Protein 2CZL (pdb70)

Nearest PDB structures (foldseek):
  2czl-assembly1_A  TM=1.004E+00  e=3.838E-62  Thermus thermophilus HB8
  1zbm-assembly1_A  TM=9.603E-01  e=5.519E-33  Archaeoglobus fulgidus DSM 4304
  2nxo-assembly2_C  TM=7.552E-01  e=1.032E-13  Streptomyces coelicolor
  2i6e-assembly1_A  TM=6.898E-01  e=3.265E-14  Deinococcus radiodurans
  2nxo-assembly1_D  TM=7.206E-01  e=6.172E-10  Streptomyces coelicolor

CATH classification: 3.40.190.10 (+1 more: 3.40.190.10)

InterPro domains:
  IPR003773 Menaquinone biosynthesis enzyme [PF02621] (4-258)
  IPR030869 1,4-dihydroxy-6-naphtoate synthase [MF_00996] (3-264)
  IPR030869 1,4-dihydroxy-6-naphtoate synthase [PTHR37167] (1-266)

Foldseek 3Di:
DFEEEDAQQQQLLLCVCLQVVVFDAPDHYDYDHDQQQVVLVCVLVPNGQKYKHWLQSCLARVVFKAFQQAQFFKFLQQFWFKKALDEDPAQAAWEEEEAHCSFPLNVLVCVVDPRHHYDYDHQVCRLVCRLVVVTGMYGHHFLCVPCSVVSNMDTHDRSSNVLCVVPVAIAGGMT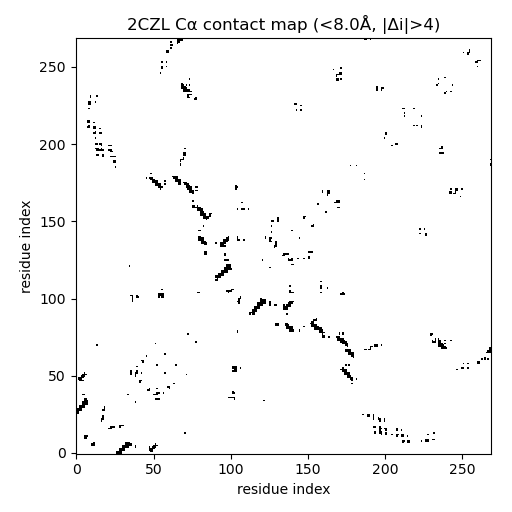MIGTPVVDDVSSNSRSVRSLVSLVVCVVVVVVSVVSSCVRVVVDDVVSSVVRNVRGRDPSNNGCPPRNQVNSVVSSVVCVVVPNGDDDPDRRYD

Radius of gyration: 17.78 Å; Cα contacts (8 Å, |Δi|>4): 559; chains: 1; bounding box: 42×49×34 Å

Solvent-accessible surface area: 11041 Å² total

Structure (mmCIF, N/CA/C/O backbone):
data_2CZL
#
_entry.id   2CZL
#
_cell.length_a   60.236
_cell.length_b   60.236
_cell.length_c   171.276
_cell.angle_alpha   90.00
_cell.angle_beta   90.00
_cell.angle_gamma   90.00
#
_symmetry.space_group_name_H-M   'P 43 21 2'
#
loop_
_entity.id
_entity.type
_entity.pdbx_description
1 polymer 'hypothetical protein TTHA1568'
2 non-polymer 'POTASSIUM ION'
3 non-polymer 'L(+)-TARTARIC ACID'
4 non-polymer 3,6,9,12,15,18,21,24,27-NONAOXANONACOSANE-1,29-DIOL
5 water water
#
loop_
_atom_site.group_PDB
_atom_site.id
_atom_site.type_symbol
_atom_site.label_atom_id
_atom_site.label_alt_id
_atom_site.label_comp_id
_atom_site.label_asym_id
_atom_site.label_entity_id
_atom_site.label_seq_id
_atom_site.pdbx_PDB_ins_code
_atom_site.Cartn_x
_atom_site.Cartn_y
_atom_site.Cartn_z
_atom_site.occupancy
_atom_site.B_iso_or_equiv
_atom_site.auth_seq_id
_atom_site.auth_comp_id
_atom_site.auth_asym_id
_atom_site.auth_atom_id
_atom_site.pdbx_PDB_model_num
ATOM 1 N N . ALA A 1 3 ? 58.047 19.618 94.674 1.00 37.91 3 ALA A N 1
ATOM 2 C CA . ALA A 1 3 ? 57.562 18.859 93.473 1.00 36.97 3 ALA A CA 1
ATOM 3 C C . ALA A 1 3 ? 56.332 17.991 93.763 1.00 33.10 3 ALA A C 1
ATOM 4 O O . ALA A 1 3 ? 56.183 17.451 94.854 1.00 36.34 3 ALA A O 1
ATOM 6 N N . LEU A 1 4 ? 55.465 17.855 92.763 1.00 30.34 4 LEU A N 1
ATOM 7 C CA . LEU A 1 4 ? 54.234 17.059 92.868 1.00 29.19 4 LEU A CA 1
ATOM 8 C C . LEU A 1 4 ? 54.415 15.762 92.070 1.00 24.37 4 LEU A C 1
ATOM 9 O O . LEU A 1 4 ? 54.919 15.807 90.961 1.00 25.77 4 LEU A O 1
ATOM 14 N N . ARG A 1 5 ? 54.017 14.624 92.634 1.00 24.41 5 ARG A N 1
ATOM 15 C CA . ARG A 1 5 ? 54.143 13.349 91.916 1.00 24.64 5 ARG A CA 1
ATOM 16 C C . ARG A 1 5 ? 53.079 13.274 90.822 1.00 23.64 5 ARG A C 1
ATOM 17 O O . ARG A 1 5 ? 51.889 13.541 91.040 1.00 19.92 5 ARG A O 1
ATOM 25 N N . LEU A 1 6 ? 53.541 12.874 89.647 1.00 24.22 6 LEU A N 1
ATOM 26 C CA . LEU A 1 6 ? 52.715 12.789 88.461 1.00 18.78 6 LEU A CA 1
ATOM 27 C C . LEU A 1 6 ? 52.824 11.394 87.850 1.00 18.14 6 LEU A C 1
ATOM 28 O O . LEU A 1 6 ? 53.879 11.005 87.362 1.00 18.93 6 LEU A O 1
ATOM 33 N N . GLY A 1 7 ? 51.744 10.638 87.883 1.00 14.90 7 GLY A N 1
ATOM 34 C CA . GLY A 1 7 ? 51.813 9.309 87.309 1.00 14.70 7 GLY A CA 1
ATOM 35 C C . GLY A 1 7 ? 51.332 9.205 85.865 1.00 14.34 7 GLY A C 1
ATOM 36 O O . GLY A 1 7 ? 50.355 9.844 85.486 1.00 14.32 7 GLY A O 1
ATOM 37 N N . PHE A 1 8 ? 52.066 8.430 85.071 1.00 13.47 8 PHE A N 1
ATOM 38 C CA . PHE A 1 8 ? 51.680 8.130 83.697 1.00 11.91 8 PHE A CA 1
ATOM 39 C C . PHE A 1 8 ? 52.388 6.852 83.243 1.00 15.14 8 PHE A C 1
ATOM 40 O O . PHE A 1 8 ? 53.217 6.304 83.959 1.00 14.97 8 PHE A O 1
ATOM 48 N N . SER A 1 9 ? 52.006 6.333 82.083 1.00 12.87 9 SER A N 1
ATOM 49 C CA . SER A 1 9 ? 52.610 5.096 81.591 1.00 12.29 9 SER A CA 1
ATOM 50 C C . SER A 1 9 ? 53.855 5.361 80.780 1.00 14.12 9 SER A C 1
A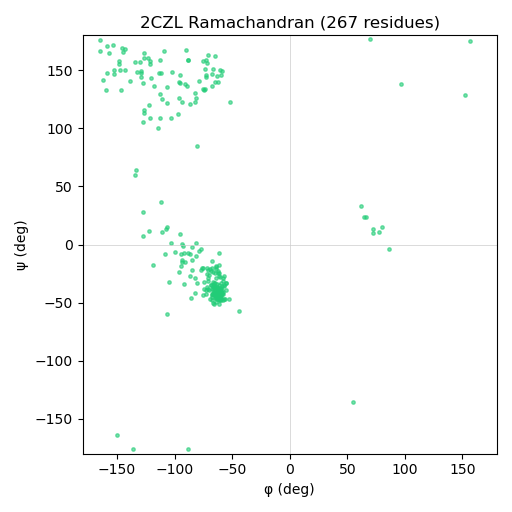TOM 51 O O . SER A 1 9 ? 54.061 6.455 80.279 1.00 13.69 9 SER A O 1
ATOM 54 N N . PRO A 1 10 ? 54.721 4.354 80.655 1.00 13.93 10 PRO A N 1
ATOM 55 C CA . PRO A 1 10 ? 55.953 4.518 79.874 1.00 16.07 10 PRO A CA 1
ATOM 56 C C . PRO A 1 10 ? 55.731 4.379 78.364 1.00 14.46 10 PRO A C 1
ATOM 57 O O . PRO A 1 10 ? 56.700 4.291 77.615 1.00 16.59 10 PRO A O 1
ATOM 71 N N . PRO A 1 12 ? 54.795 5.490 74.525 1.00 12.85 12 PRO A N 1
ATOM 72 C CA . PRO A 1 12 ? 55.131 6.703 73.769 1.00 12.53 12 PRO A CA 1
ATOM 73 C C . PRO A 1 12 ? 54.149 7.849 73.808 1.00 12.60 12 PRO A C 1
ATOM 74 O O . PRO A 1 12 ? 54.564 9.000 73.781 1.00 12.00 12 PRO A O 1
ATOM 78 N N . ASN A 1 13 ? 52.852 7.571 73.877 1.00 11.99 13 ASN A N 1
ATOM 79 C CA . ASN A 1 13 ? 51.930 8.680 73.888 1.00 13.14 13 ASN A CA 1
ATOM 80 C C . ASN A 1 13 ? 52.064 9.492 75.162 1.00 14.67 13 ASN A C 1
ATOM 81 O O . ASN A 1 13 ? 52.055 10.721 75.101 1.00 12.23 13 ASN A O 1
ATOM 86 N N . ASP A 1 14 ? 52.209 8.826 76.308 1.00 13.18 14 ASP A N 1
ATOM 87 C CA . ASP A 1 14 ? 52.344 9.558 77.574 1.00 12.93 14 ASP A CA 1
ATOM 88 C C . ASP A 1 14 ? 53.706 10.229 77.696 1.00 13.57 14 ASP A C 1
ATOM 89 O O . ASP A 1 14 ? 53.797 11.381 78.134 1.00 12.41 14 ASP A O 1
ATOM 94 N N . THR A 1 15 ? 54.778 9.543 77.316 1.00 13.60 15 THR A N 1
ATOM 95 C CA . THR A 1 15 ? 56.089 10.182 77.419 1.00 11.46 15 THR A CA 1
ATOM 96 C C . THR A 1 15 ? 56.185 11.362 76.433 1.00 13.93 15 THR A C 1
ATOM 97 O O . THR A 1 15 ? 56.832 12.375 76.719 1.00 13.92 15 THR A O 1
ATOM 101 N N . PHE A 1 16 ? 55.510 11.266 75.287 1.00 12.11 16 PHE A N 1
ATOM 102 C CA . PHE A 1 16 ? 55.493 12.360 74.320 1.00 12.16 16 PHE A CA 1
ATOM 103 C C . PHE A 1 16 ? 54.759 13.561 74.918 1.00 16.08 16 PHE A C 1
ATOM 104 O O . PHE A 1 16 ? 55.255 14.688 74.893 1.00 13.36 16 PHE A O 1
ATOM 112 N N . ILE A 1 17 ? 53.560 13.312 75.433 1.00 12.39 17 ILE A N 1
ATOM 113 C CA . ILE A 1 17 ? 52.733 14.368 76.028 1.00 13.37 17 ILE A CA 1
ATOM 114 C C . ILE A 1 17 ? 53.387 15.085 77.205 1.00 13.69 17 ILE A C 1
ATOM 115 O O . ILE A 1 17 ? 53.317 16.308 77.301 1.00 12.95 17 ILE A O 1
ATOM 120 N N . PHE A 1 18 ? 54.067 14.335 78.066 1.00 11.59 18 PHE A N 1
ATOM 121 C CA . PHE A 1 18 ? 54.679 14.933 79.251 1.00 12.56 18 PHE A CA 1
ATOM 122 C C . PHE A 1 18 ? 56.148 15.334 79.122 1.00 14.32 18 PHE A C 1
ATOM 123 O O . PHE A 1 18 ? 56.671 16.001 80.025 1.00 14.31 18 PHE A O 1
ATOM 131 N N . TYR A 1 19 ? 56.794 14.966 78.021 1.00 15.25 19 TYR A N 1
ATOM 132 C CA . TYR A 1 19 ? 58.192 15.303 77.793 1.00 15.56 19 TYR A CA 1
ATOM 133 C C . TYR A 1 19 ? 58.546 16.748 78.155 1.00 16.85 19 TYR A C 1
ATOM 134 O O . TYR A 1 19 ? 59.440 17.003 78.975 1.00 15.62 19 TYR A O 1
ATOM 143 N N . ALA A 1 20 ? 57.855 17.701 77.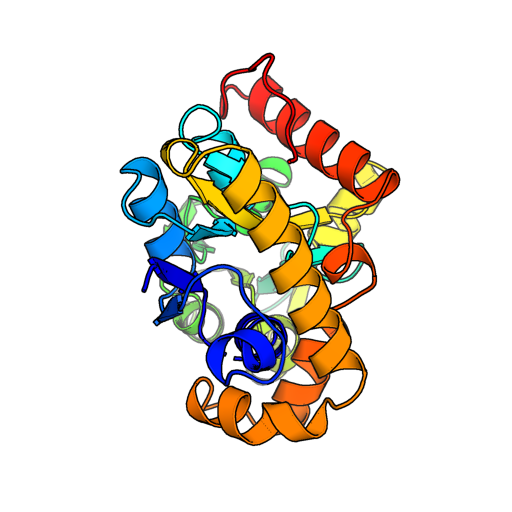546 1.00 14.62 20 ALA A N 1
ATOM 144 C CA . ALA A 1 20 ? 58.191 19.106 77.770 1.00 14.19 20 ALA A CA 1
ATOM 145 C C . ALA A 1 20 ? 58.050 19.521 79.219 1.00 17.56 20 ALA A C 1
ATOM 146 O O . ALA A 1 20 ? 58.940 20.193 79.757 1.00 16.63 20 ALA A O 1
ATOM 148 N N . LEU A 1 21 ? 56.952 19.127 79.860 1.00 15.59 21 LEU A N 1
ATOM 149 C CA . LEU A 1 21 ? 56.725 19.479 81.264 1.00 18.31 21 LEU A CA 1
ATOM 150 C C . LEU A 1 21 ? 57.831 18.920 82.163 1.00 21.09 21 LEU A C 1
ATOM 151 O O . LEU A 1 21 ? 58.364 19.637 83.017 1.00 20.85 21 LEU A O 1
ATOM 156 N N . VAL A 1 22 ? 58.158 17.639 81.980 1.00 16.18 22 VAL A N 1
ATOM 157 C CA . VAL A 1 22 ? 59.170 16.953 82.783 1.00 17.99 22 VAL A CA 1
ATOM 158 C C . VAL A 1 22 ? 60.606 17.436 82.551 1.00 19.92 22 VAL A C 1
ATOM 159 O O . VAL A 1 22 ? 61.462 17.285 83.429 1.00 24.93 22 VAL A O 1
ATOM 163 N N . HIS A 1 23 ? 60.870 18.034 81.396 1.00 18.60 23 HIS A N 1
ATOM 164 C CA . HIS A 1 23 ? 62.206 18.519 81.102 1.00 17.73 23 HIS A CA 1
ATOM 165 C C . HIS A 1 23 ? 62.342 20.036 81.144 1.00 20.92 23 HIS A C 1
ATOM 166 O O . HIS A 1 23 ? 63.340 20.595 80.673 1.00 22.60 23 HIS A O 1
ATOM 173 N N . GLY A 1 24 ? 61.332 20.691 81.704 1.00 19.56 24 GLY A N 1
ATOM 174 C CA . GLY A 1 24 ? 61.359 22.142 81.818 1.00 19.20 24 GLY A CA 1
ATOM 175 C C . GLY A 1 24 ? 61.300 22.917 80.520 1.00 19.51 24 GLY A C 1
ATOM 176 O O . GLY A 1 24 ? 61.750 24.069 80.477 1.00 21.12 24 GLY A O 1
ATOM 177 N N . ARG A 1 25 ? 60.753 22.314 79.456 1.00 15.17 25 ARG A N 1
ATOM 178 C CA . ARG A 1 25 ? 60.656 22.974 78.165 1.00 17.06 25 ARG A CA 1
ATOM 179 C C . ARG A 1 25 ? 59.420 23.866 78.042 1.00 19.29 25 ARG A C 1
ATOM 180 O O . ARG A 1 25 ? 59.316 24.636 77.084 1.00 19.62 25 ARG A O 1
ATOM 188 N N . VAL A 1 26 ? 58.475 23.712 78.972 1.00 17.85 26 VAL A N 1
ATOM 189 C CA . VAL A 1 26 ? 57.308 24.604 79.052 1.00 17.87 26 VAL A CA 1
ATOM 190 C C . VAL A 1 26 ? 57.167 24.952 80.529 1.00 20.00 26 VAL A C 1
ATOM 191 O O . VAL A 1 26 ? 57.643 24.224 81.407 1.00 18.97 26 VAL A O 1
ATOM 195 N N . GLU A 1 27 ? 56.522 26.070 80.812 1.00 23.07 27 GLU A N 1
ATOM 196 C CA . GLU A 1 27 ? 56.354 26.466 82.197 1.00 25.85 27 GLU A CA 1
ATOM 197 C C . GLU A 1 27 ? 55.330 25.594 82.899 1.00 27.25 27 GLU A C 1
ATOM 198 O O . GLU A 1 27 ? 54.340 25.176 82.289 1.00 26.07 27 GLU A O 1
ATOM 204 N N . SER A 1 28 ? 55.583 25.324 84.175 1.00 24.63 28 SER A N 1
ATOM 205 C CA . SER A 1 28 ? 54.690 24.544 85.028 1.00 21.85 28 SER A CA 1
ATOM 206 C C . SER A 1 28 ? 54.452 25.334 86.321 1.00 28.32 28 SER A C 1
ATOM 207 O O . SER A 1 28 ? 55.376 25.985 86.815 1.00 22.30 28 SER A O 1
ATOM 210 N N . PRO A 1 29 ? 53.230 25.276 86.898 1.00 23.96 29 PRO A N 1
ATOM 211 C CA . PRO A 1 29 ? 52.989 26.036 88.137 1.00 19.96 29 PRO A CA 1
ATOM 212 C C . PRO A 1 29 ? 53.736 25.493 89.354 1.00 22.74 29 PRO A C 1
ATOM 213 O O . PRO A 1 29 ? 53.949 26.217 90.325 1.00 23.72 29 PRO A O 1
ATOM 217 N N . VAL A 1 30 ? 54.131 24.226 89.297 1.00 18.53 30 VAL A N 1
ATOM 218 C CA . VAL A 1 30 ? 54.876 23.570 90.359 1.00 21.98 30 VAL A CA 1
ATOM 219 C C . VAL A 1 30 ? 55.777 22.541 89.691 1.00 28.74 30 VAL A C 1
ATOM 220 O O . VAL A 1 30 ? 55.524 22.132 88.565 1.00 27.46 30 VAL A O 1
ATOM 224 N N . PRO A 1 31 ? 56.863 22.138 90.361 1.00 27.38 31 PRO A N 1
ATOM 225 C CA . PRO A 1 31 ? 57.744 21.140 89.746 1.00 28.13 31 PRO A CA 1
ATOM 226 C C . PRO A 1 31 ? 57.054 19.763 89.807 1.00 28.95 31 PRO A C 1
ATOM 227 O O . PRO A 1 31 ? 56.253 19.509 90.705 1.00 26.71 31 PRO A O 1
ATOM 231 N N . LEU A 1 32 ? 57.350 18.884 88.853 1.00 31.56 32 LEU A N 1
ATOM 232 C CA . LEU A 1 32 ? 56.710 17.573 88.832 1.00 29.15 32 LEU A CA 1
ATOM 233 C C . LEU A 1 32 ? 57.692 16.416 88.914 1.00 28.67 32 LEU A C 1
ATOM 234 O O . LEU A 1 32 ? 58.775 16.467 88.339 1.00 39.43 32 LEU A O 1
ATOM 239 N N . GLU A 1 33 ? 57.289 15.369 89.624 1.00 28.58 33 GLU A N 1
ATOM 240 C CA . GLU A 1 33 ? 58.105 14.171 89.811 1.00 29.34 33 GLU A CA 1
ATOM 241 C C . GLU A 1 33 ? 57.389 13.024 89.114 1.00 22.28 33 GLU A C 1
ATOM 242 O O . GLU A 1 33 ? 56.457 12.438 89.667 1.00 24.63 33 GLU A O 1
ATOM 248 N N . PRO A 1 34 ? 57.839 12.672 87.905 1.00 20.82 34 PRO A N 1
ATOM 249 C CA . PRO A 1 34 ? 57.160 11.575 87.206 1.00 22.48 34 PRO A CA 1
ATOM 250 C C . PRO A 1 34 ? 57.280 10.218 87.877 1.00 23.29 34 PRO A C 1
ATOM 251 O O . PRO A 1 34 ? 58.339 9.863 88.403 1.00 23.86 34 PRO A O 1
ATOM 255 N N . VAL A 1 35 ? 56.177 9.474 87.858 1.00 19.27 35 VAL A N 1
ATOM 256 C CA . VAL A 1 35 ? 56.123 8.124 88.408 1.00 17.82 35 VAL A CA 1
ATOM 257 C C . VAL A 1 35 ? 55.548 7.286 87.268 1.00 18.56 35 VAL A C 1
ATOM 258 O O . VAL A 1 35 ? 54.355 7.372 86.978 1.00 17.38 35 VAL A O 1
ATOM 262 N N . LEU A 1 36 ? 56.393 6.494 86.619 1.00 18.06 36 LEU A N 1
ATOM 263 C CA . LEU A 1 36 ? 55.941 5.689 85.484 1.00 16.70 36 LEU A CA 1
ATOM 264 C C . LEU A 1 36 ? 55.525 4.280 85.892 1.00 19.21 36 LEU A C 1
ATOM 265 O O . LEU A 1 3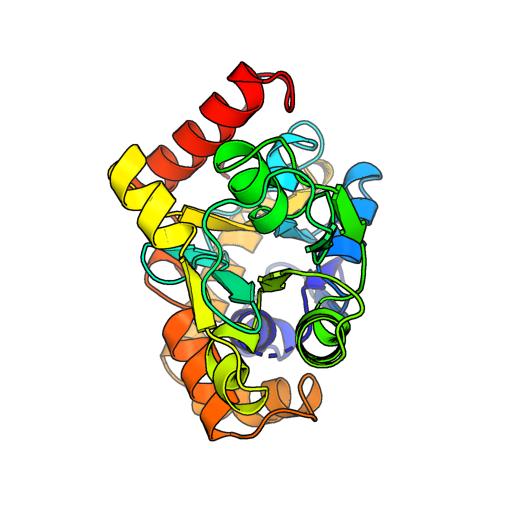6 ? 56.304 3.527 86.494 1.00 19.00 36 LEU A O 1
ATOM 270 N N . GLU A 1 37 ? 54.278 3.937 85.568 1.00 15.10 37 GLU A N 1
ATOM 271 C CA . GLU A 1 37 ? 53.712 2.646 85.912 1.00 16.59 37 GLU A CA 1
ATOM 272 C C . GLU A 1 37 ? 52.756 2.142 84.835 1.00 13.27 37 GLU A C 1
ATOM 273 O O . GLU A 1 37 ? 52.325 2.907 83.962 1.00 15.74 37 GLU A O 1
ATOM 279 N N . ASP A 1 38 ? 52.431 0.854 84.915 1.00 14.67 38 ASP A N 1
ATOM 280 C CA . ASP A 1 38 ? 51.437 0.217 84.046 1.00 16.15 38 ASP A CA 1
ATOM 281 C C . ASP A 1 38 ? 50.105 0.963 84.327 1.00 17.20 38 ASP A C 1
ATOM 282 O O . ASP A 1 38 ? 49.868 1.421 85.452 1.00 15.04 38 ASP A O 1
ATOM 287 N N . VAL A 1 39 ? 49.214 1.060 83.343 1.00 12.96 39 VAL A N 1
ATOM 288 C CA . VAL A 1 39 ? 47.996 1.820 83.577 1.00 13.52 39 VAL A CA 1
ATOM 289 C C . VAL A 1 39 ? 47.089 1.214 84.645 1.00 15.71 39 VAL A C 1
ATOM 290 O O . VAL A 1 39 ? 46.433 1.938 85.390 1.00 14.90 39 VAL A O 1
ATOM 294 N N . GLU A 1 40 ? 47.064 -0.105 84.745 1.00 14.30 40 GLU A N 1
ATOM 295 C CA . GLU A 1 40 ? 46.201 -0.704 85.751 1.00 13.44 40 GLU A CA 1
ATOM 296 C C . GLU A 1 40 ? 46.767 -0.434 87.149 1.00 15.41 40 GLU A C 1
ATOM 297 O O . GLU A 1 40 ? 46.005 -0.379 88.106 1.00 14.41 40 GLU A O 1
ATOM 303 N N . THR A 1 41 ? 48.089 -0.285 87.276 1.00 14.99 41 THR A N 1
ATOM 304 C CA . THR A 1 41 ? 48.653 0.071 88.590 1.00 12.24 41 THR A CA 1
ATOM 305 C C . THR A 1 41 ? 48.131 1.465 88.921 1.00 18.90 41 THR A C 1
ATOM 306 O O . THR A 1 41 ? 47.652 1.700 90.022 1.00 16.07 41 THR A O 1
ATOM 310 N N . LEU A 1 42 ? 48.186 2.388 87.959 1.00 14.97 42 LEU A N 1
ATOM 311 C CA . LEU A 1 42 ? 47.676 3.737 88.222 1.00 13.98 42 LEU A CA 1
ATOM 312 C C . LEU A 1 42 ? 46.182 3.708 88.557 1.00 16.64 42 LEU A C 1
ATOM 313 O O . LEU A 1 42 ? 45.716 4.452 89.440 1.00 14.57 42 LEU A O 1
ATOM 318 N N . ASN A 1 43 ? 45.432 2.852 87.861 1.00 14.27 43 ASN A N 1
ATOM 319 C CA . ASN A 1 43 ? 43.986 2.742 88.088 1.00 13.30 43 ASN A CA 1
ATOM 320 C C . ASN A 1 43 ? 43.732 2.302 89.527 1.00 16.45 43 ASN A C 1
ATOM 321 O O . ASN A 1 43 ? 42.901 2.896 90.215 1.00 16.34 43 ASN A O 1
ATOM 326 N N . ARG A 1 44 ? 44.458 1.286 89.986 1.00 16.17 44 ARG A N 1
ATOM 327 C CA . ARG A 1 44 ? 44.276 0.814 91.366 1.00 18.50 44 ARG A CA 1
ATOM 328 C C . ARG A 1 44 ? 44.671 1.896 92.368 1.00 18.95 44 ARG A C 1
ATOM 329 O O . ARG A 1 44 ? 43.974 2.116 93.376 1.00 20.10 44 ARG A O 1
ATOM 337 N N . TRP A 1 45 ? 45.776 2.583 92.111 1.00 16.50 45 TRP A N 1
ATOM 338 C CA . TRP A 1 45 ? 46.229 3.633 93.006 1.00 17.15 45 TRP A CA 1
ATOM 339 C C . TRP A 1 45 ? 45.199 4.727 93.164 1.00 20.74 45 TRP A C 1
ATOM 340 O O . TRP A 1 45 ? 45.012 5.264 94.259 1.00 22.05 45 TRP A O 1
ATOM 351 N N . ALA A 1 46 ? 44.526 5.085 92.079 1.00 18.00 46 ALA A N 1
ATOM 352 C CA . ALA A 1 46 ? 43.533 6.155 92.163 1.00 21.31 46 ALA A CA 1
ATOM 353 C C . ALA A 1 46 ? 42.353 5.819 93.072 1.00 20.26 46 ALA A C 1
ATOM 354 O O . ALA A 1 46 ? 41.743 6.728 93.651 1.00 21.42 46 ALA A O 1
ATOM 356 N N . LEU A 1 47 ? 42.017 4.536 93.192 1.00 20.56 47 LEU A N 1
ATOM 357 C CA . LEU A 1 47 ? 40.912 4.136 94.065 1.00 24.09 47 LEU A CA 1
ATOM 358 C C . LEU A 1 47 ? 41.258 4.527 95.494 1.00 26.77 47 LEU A C 1
ATOM 359 O O . LEU A 1 47 ? 40.372 4.718 96.329 1.00 31.22 47 LEU A O 1
ATOM 364 N N . GLU A 1 48 ? 42.552 4.648 95.768 1.00 23.60 48 GLU A N 1
ATOM 365 C CA . GLU A 1 48 ? 43.044 5.009 97.095 1.00 32.52 48 GLU A CA 1
ATOM 366 C C . GLU A 1 48 ? 43.482 6.470 97.154 1.00 28.24 48 GLU A C 1
ATOM 367 O O . GLU A 1 48 ? 43.968 6.931 98.188 1.00 27.92 48 GLU A O 1
ATOM 373 N N . GLY A 1 49 ? 43.339 7.185 96.039 1.00 24.26 49 GLY A N 1
ATOM 374 C CA . GLY A 1 49 ? 43.725 8.584 95.984 1.00 23.39 49 GLY A CA 1
ATOM 375 C C . GLY A 1 49 ? 45.198 8.799 96.242 1.00 25.47 49 GLY A C 1
ATOM 376 O O . GLY A 1 49 ? 45.599 9.830 96.774 1.00 25.21 49 GLY A O 1
ATOM 377 N N . ARG A 1 50 ? 46.023 7.847 95.825 1.00 20.55 50 ARG A N 1
ATOM 378 C CA . ARG A 1 50 ? 47.437 7.950 96.095 1.00 20.40 50 ARG A CA 1
ATOM 379 C C . ARG A 1 50 ? 48.201 9.131 95.508 1.00 25.80 50 ARG A C 1
ATOM 380 O O . ARG A 1 50 ? 48.916 9.836 96.220 1.00 25.00 50 ARG A O 1
ATOM 388 N N . LEU A 1 51 ? 48.065 9.354 94.207 1.00 19.74 51 LEU A N 1
ATOM 389 C CA . LEU A 1 51 ? 48.782 10.434 93.544 1.00 17.62 51 LEU A CA 1
ATOM 390 C C . LEU A 1 51 ? 48.014 11.736 93.377 1.00 17.97 51 LEU A C 1
ATOM 391 O O . LEU A 1 51 ? 46.813 11.726 93.151 1.00 21.12 51 LEU A O 1
ATOM 396 N N . PRO A 1 52 ? 48.715 12.879 93.463 1.00 23.94 52 PRO A N 1
ATOM 397 C CA . PRO A 1 52 ? 47.987 14.138 93.293 1.00 18.98 52 PRO A CA 1
ATOM 398 C C . PRO A 1 52 ? 47.635 14.444 91.824 1.00 19.86 52 PRO A C 1
ATOM 399 O O . PRO A 1 52 ? 46.724 15.221 91.542 1.00 21.01 52 PRO A O 1
ATOM 403 N N . LEU A 1 53 ? 48.354 13.819 90.898 1.00 18.48 53 LEU A N 1
ATOM 404 C CA . LEU A 1 53 ? 48.123 14.039 89.461 1.00 14.34 53 LEU A CA 1
ATOM 405 C C . LEU A 1 53 ? 48.413 12.703 88.808 1.00 16.31 53 LEU A C 1
ATOM 406 O O . LEU A 1 53 ? 49.451 12.102 89.072 1.00 16.64 53 LEU A O 1
ATOM 411 N N . THR A 1 54 ? 47.524 12.257 87.927 1.00 13.49 54 THR A N 1
ATOM 412 C CA . THR A 1 54 ? 47.736 10.951 87.326 1.00 14.32 54 THR A CA 1
ATOM 413 C C . THR A 1 54 ? 46.930 10.703 86.053 1.00 13.48 54 THR A C 1
ATOM 414 O O . THR A 1 54 ? 45.779 11.113 85.935 1.00 13.74 54 THR A O 1
ATOM 418 N N . LYS A 1 55 ? 47.574 10.032 85.101 1.00 13.68 55 LYS A N 1
ATOM 419 C CA . LYS A 1 55 ? 46.879 9.575 83.918 1.00 13.06 55 LYS A CA 1
ATOM 420 C C . LYS A 1 55 ? 46.020 8.410 84.483 1.00 13.42 55 LYS A C 1
ATOM 421 O O . LYS A 1 55 ? 46.440 7.703 85.418 1.00 14.08 55 LYS A O 1
ATOM 427 N N . LEU A 1 56 ? 44.824 8.226 83.938 1.00 10.79 56 LEU A N 1
ATOM 428 C CA . LEU A 1 56 ? 43.934 7.169 84.403 1.00 12.91 56 LEU A CA 1
ATOM 429 C C . LEU A 1 56 ? 43.018 6.752 83.273 1.00 12.37 56 LEU A C 1
ATOM 430 O O . LEU A 1 56 ? 42.691 7.547 82.375 1.00 14.05 56 LEU A O 1
ATOM 435 N N . SER A 1 57 ? 42.616 5.488 83.281 1.00 11.80 57 SER A N 1
ATOM 436 C CA . SER A 1 57 ? 41.649 5.058 82.287 1.00 13.19 57 SER A CA 1
ATOM 437 C C . SER A 1 57 ? 40.375 5.865 82.512 1.00 14.29 57 SER A C 1
ATOM 438 O O . SER A 1 57 ? 39.986 6.116 83.661 1.00 13.56 57 SER A O 1
ATOM 441 N N . TYR A 1 58 ? 39.713 6.292 81.442 1.00 13.74 58 TYR A N 1
ATOM 442 C CA . TYR A 1 58 ? 38.466 7.015 81.634 1.00 12.97 58 TYR A CA 1
ATOM 443 C C . TYR A 1 58 ? 37.442 6.181 82.398 1.00 16.10 58 TYR A C 1
ATOM 444 O O . TYR A 1 58 ? 36.686 6.718 83.199 1.00 15.39 58 TYR A O 1
ATOM 453 N N . ALA A 1 59 ? 37.404 4.865 82.184 1.00 12.55 59 ALA A N 1
ATOM 454 C CA . ALA A 1 59 ? 36.421 4.074 82.926 1.00 12.74 59 ALA A CA 1
ATOM 455 C C . ALA A 1 59 ? 36.713 4.146 84.417 1.00 14.32 59 ALA A C 1
ATOM 456 O O . ALA A 1 59 ? 35.776 4.200 85.228 1.00 18.22 59 ALA A O 1
ATOM 458 N N . ALA A 1 60 ? 37.990 4.140 84.793 1.00 13.78 60 ALA A N 1
ATOM 459 C CA . ALA A 1 60 ? 38.369 4.210 86.199 1.00 14.57 60 ALA A CA 1
ATOM 460 C C . ALA A 1 60 ? 38.024 5.593 86.775 1.00 16.22 60 ALA A C 1
ATOM 461 O O . ALA A 1 60 ? 37.641 5.705 87.923 1.00 16.30 60 ALA A O 1
ATOM 463 N N . TYR A 1 61 ? 38.136 6.645 85.977 1.00 12.84 61 TYR A N 1
ATOM 464 C CA . TYR A 1 61 ? 37.795 7.986 86.462 1.00 14.07 61 TYR A CA 1
ATOM 465 C C . TYR A 1 61 ? 36.354 8.013 86.968 1.00 17.54 61 TYR A C 1
ATOM 466 O O . TYR A 1 61 ? 36.049 8.694 87.946 1.00 17.30 61 TYR A O 1
ATOM 475 N N . ALA A 1 62 ? 35.474 7.261 86.317 1.00 16.48 62 ALA A N 1
ATOM 476 C CA . ALA A 1 62 ? 34.073 7.241 86.741 1.00 16.70 62 ALA A CA 1
ATOM 477 C C . ALA A 1 62 ? 33.929 6.712 88.175 1.00 20.41 62 ALA A C 1
ATOM 478 O O . ALA A 1 62 ? 32.913 6.950 88.805 1.00 23.01 62 ALA A O 1
ATOM 480 N N . GLN A 1 63 ? 34.953 6.034 88.686 1.00 21.37 63 GLN A N 1
ATOM 481 C CA . GLN A 1 63 ? 34.951 5.469 90.046 1.00 22.15 63 GLN A CA 1
ATOM 482 C C . GLN A 1 63 ? 35.509 6.401 91.123 1.00 27.09 63 GLN A C 1
ATOM 483 O O . GLN A 1 63 ? 35.321 6.150 92.316 1.00 30.35 63 GLN A O 1
ATOM 489 N N . VAL A 1 64 ? 36.210 7.453 90.714 1.00 19.40 64 VAL A N 1
ATOM 490 C CA . VAL A 1 64 ? 36.880 8.359 91.634 1.00 23.19 64 VAL A CA 1
ATOM 491 C C . VAL A 1 64 ? 36.577 9.865 91.481 1.00 15.44 64 VAL A C 1
ATOM 492 O O . VAL A 1 64 ? 37.400 10.706 91.840 1.00 20.17 64 VAL A O 1
ATOM 496 N N . ARG A 1 65 ? 35.386 10.183 90.981 1.00 21.48 65 ARG A N 1
ATOM 497 C CA . ARG A 1 65 ? 34.979 11.573 90.769 1.00 23.18 65 ARG A CA 1
ATOM 498 C C . ARG A 1 65 ? 34.934 12.448 92.009 1.00 27.89 65 ARG A C 1
ATOM 499 O O . ARG A 1 65 ? 35.111 13.658 91.920 1.00 24.60 65 ARG A O 1
ATOM 507 N N . ASP A 1 66 ? 34.704 11.866 93.178 1.00 26.65 66 ASP A N 1
ATOM 508 C CA . ASP A 1 66 ? 34.681 12.727 94.347 1.00 30.77 66 ASP A CA 1
ATOM 509 C C . ASP A 1 66 ? 36.076 13.020 94.851 1.00 29.12 66 ASP A C 1
ATOM 510 O O . ASP A 1 66 ? 36.257 13.888 95.702 1.00 32.40 66 ASP A O 1
ATOM 515 N N . ARG A 1 67 ? 37.068 12.317 94.305 1.00 23.45 67 ARG A N 1
ATOM 516 C CA . ARG A 1 67 ? 38.453 12.506 94.715 1.00 24.06 67 ARG A CA 1
ATOM 517 C C . ARG A 1 67 ? 39.259 13.285 93.669 1.00 17.34 67 ARG A C 1
ATOM 518 O O . ARG A 1 67 ? 40.170 14.056 94.005 1.00 22.55 67 ARG A O 1
ATOM 526 N N . TYR A 1 68 ? 38.882 13.085 92.407 1.00 20.23 68 TYR A N 1
ATOM 527 C CA . TYR A 1 68 ? 39.585 13.676 91.261 1.00 14.91 68 TYR A CA 1
ATOM 528 C C . TYR A 1 68 ? 38.670 14.389 90.253 1.00 13.12 68 TYR A C 1
ATOM 529 O O . TYR A 1 68 ? 37.491 14.100 90.142 1.00 15.46 68 TYR A O 1
ATOM 538 N N . VAL A 1 69 ? 39.270 15.303 89.499 1.00 15.60 69 VAL A N 1
ATOM 539 C CA . VAL A 1 69 ? 38.601 16.000 88.419 1.00 13.84 69 VAL A CA 1
ATOM 540 C C . VAL A 1 69 ? 39.549 15.834 87.223 1.00 13.67 69 VAL A C 1
ATOM 541 O O . VAL A 1 69 ? 40.776 15.763 87.392 1.00 14.60 69 VAL A O 1
ATOM 545 N N . ALA A 1 70 ? 38.985 15.757 86.025 1.00 13.77 70 ALA A N 1
ATOM 546 C CA . ALA A 1 70 ? 39.802 15.600 84.817 1.00 11.74 70 ALA A CA 1
ATOM 547 C C . ALA A 1 70 ? 40.227 16.921 84.200 1.00 16.63 70 ALA A C 1
ATOM 548 O O . ALA A 1 70 ? 39.435 17.847 84.068 1.00 15.81 70 ALA A O 1
ATOM 550 N N . LEU A 1 71 ? 41.483 16.994 83.807 1.00 13.19 71 LEU A N 1
ATOM 551 C CA . LEU A 1 71 ? 41.956 18.152 83.066 1.00 12.88 71 LEU A CA 1
ATOM 552 C C . LEU A 1 71 ? 41.332 18.036 81.663 1.00 13.24 71 LEU A C 1
ATOM 553 O O . LEU A 1 71 ? 40.969 16.937 81.220 1.00 13.50 71 LEU A O 1
ATOM 558 N N . ARG A 1 72 ? 41.192 19.159 80.962 1.00 11.15 72 ARG A N 1
ATOM 559 C CA . ARG A 1 72 ? 40.673 19.117 79.609 1.00 12.50 72 ARG A CA 1
ATOM 560 C C . ARG A 1 72 ? 41.757 18.642 78.642 1.00 13.14 72 ARG A C 1
ATOM 561 O O . ARG A 1 72 ? 41.456 18.168 77.540 1.00 13.25 72 ARG A O 1
ATOM 569 N N . SER A 1 73 ? 43.015 18.777 79.036 1.00 12.13 73 SER A N 1
ATOM 570 C CA . SER A 1 73 ? 44.126 18.403 78.164 1.00 11.72 73 SER A CA 1
ATOM 571 C C . SER A 1 73 ? 44.876 17.156 78.615 1.00 12.66 73 SER A C 1
ATOM 572 O O . SER A 1 73 ? 4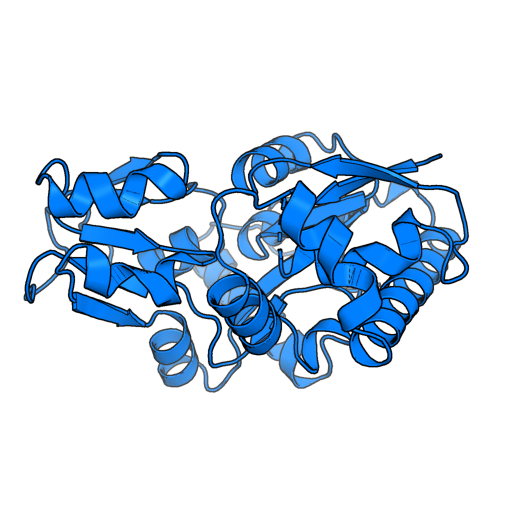4.673 16.653 79.733 1.00 12.86 73 SER A O 1
ATOM 575 N N . GLY A 1 74 ? 45.703 16.635 77.706 1.00 11.54 74 GLY A N 1
ATOM 576 C CA . GLY A 1 74 ? 46.587 15.512 77.996 1.00 11.65 74 GLY A CA 1
ATOM 577 C C . GLY A 1 74 ? 46.069 14.105 77.845 1.00 11.60 74 GLY A C 1
ATOM 578 O O . GLY A 1 74 ? 46.834 13.156 77.986 1.00 13.83 74 GLY A O 1
ATOM 579 N N . GLY A 1 75 ? 44.786 13.975 77.525 1.00 12.36 75 GLY A N 1
ATOM 580 C CA . GLY A 1 75 ? 44.210 12.643 77.427 1.00 14.45 75 GLY A CA 1
ATOM 581 C C . GLY A 1 75 ? 44.318 11.963 76.083 1.00 15.06 75 GLY A C 1
ATOM 582 O O . GLY A 1 75 ? 44.952 12.462 75.146 1.00 14.05 75 GLY A O 1
ATOM 583 N N . ALA A 1 76 ? 43.707 10.788 76.019 1.00 11.98 76 ALA A N 1
ATOM 584 C CA . ALA A 1 76 ? 43.648 9.986 74.794 1.00 12.75 76 ALA A CA 1
ATOM 585 C C . ALA A 1 76 ? 42.184 9.672 74.537 1.00 12.27 76 ALA A C 1
ATOM 586 O O . ALA A 1 76 ? 41.524 9.006 75.347 1.00 12.48 76 ALA A O 1
ATOM 588 N N . LEU A 1 77 ? 41.682 10.195 73.423 1.00 10.94 77 LEU A N 1
ATOM 589 C CA . LEU A 1 77 ? 40.298 9.993 72.972 1.00 11.20 77 LEU A CA 1
ATOM 590 C C . LEU A 1 77 ? 40.316 10.004 71.453 1.00 13.76 77 LEU A C 1
ATOM 591 O O . LEU A 1 77 ? 41.215 10.582 70.836 1.00 15.30 77 LEU A O 1
ATOM 596 N N . GLY A 1 78 ? 39.337 9.374 70.824 1.00 13.72 78 GLY A N 1
ATOM 597 C CA . GLY A 1 78 ? 39.329 9.455 69.374 1.00 16.17 78 GLY A CA 1
ATOM 598 C C . GLY A 1 78 ? 38.584 8.328 68.708 1.00 16.47 78 GLY A C 1
ATOM 599 O O . GLY A 1 78 ? 38.146 7.405 69.365 1.00 17.75 78 GLY A O 1
ATOM 600 N N . ARG A 1 79 ? 38.450 8.391 67.385 1.00 20.97 79 ARG A N 1
ATOM 601 C CA . ARG A 1 79 ? 37.742 7.321 66.672 1.00 23.81 79 ARG A CA 1
ATOM 602 C C . ARG A 1 79 ? 38.609 6.120 66.267 1.00 31.21 79 ARG A C 1
ATOM 603 O O . ARG A 1 79 ? 38.110 4.986 66.132 1.00 28.15 79 ARG A O 1
ATOM 611 N N . GLY A 1 80 ? 39.899 6.364 66.072 1.00 27.81 80 GLY A N 1
ATOM 612 C CA . GLY A 1 80 ? 40.781 5.279 65.677 1.00 24.49 80 GLY A CA 1
ATOM 613 C C . GLY A 1 80 ? 41.786 4.888 66.751 1.00 21.74 80 GLY A C 1
ATOM 614 O O . GLY A 1 80 ? 42.913 4.541 66.422 1.00 22.97 80 GLY A O 1
ATOM 615 N N . VAL A 1 81 ? 41.400 4.923 68.024 1.00 23.12 81 VAL A N 1
ATOM 616 C CA . VAL A 1 81 ? 42.327 4.565 69.108 1.00 20.19 81 VAL A CA 1
ATOM 617 C C . VAL A 1 81 ? 41.791 3.418 69.952 1.00 20.02 81 VAL A C 1
ATOM 618 O O . VAL A 1 81 ? 42.328 3.106 71.025 1.00 20.50 81 VAL A O 1
ATOM 622 N N . GLY A 1 82 ? 40.736 2.788 69.452 1.00 25.02 82 GLY A N 1
ATOM 623 C CA . GLY A 1 82 ? 40.106 1.744 70.218 1.00 17.84 82 GLY A CA 1
ATOM 624 C C . GLY A 1 82 ? 40.886 0.479 70.434 1.00 14.82 82 GLY A C 1
ATOM 625 O O . GLY A 1 82 ? 41.681 0.026 69.603 1.00 16.75 82 GLY A O 1
ATOM 626 N N . PRO A 1 83 ? 40.672 -0.115 71.595 1.00 12.84 83 PRO A N 1
ATOM 627 C CA . PRO A 1 83 ? 41.343 -1.366 71.928 1.00 9.71 83 PRO A CA 1
ATOM 628 C C . PRO A 1 83 ? 40.770 -2.404 70.965 1.00 12.14 83 PRO A C 1
ATOM 629 O O . PRO A 1 83 ? 39.632 -2.280 70.513 1.00 13.79 83 PRO A O 1
ATOM 633 N N . LEU A 1 84 ? 41.560 -3.421 70.630 1.00 12.38 84 LEU A N 1
ATOM 634 C CA . LEU A 1 84 ? 41.093 -4.462 69.732 1.00 10.53 84 LEU A CA 1
ATOM 635 C C . LEU A 1 84 ? 40.967 -5.784 70.473 1.00 8.83 84 LEU A C 1
ATOM 636 O O . LEU A 1 84 ? 41.566 -5.974 71.549 1.00 11.60 84 LEU A O 1
ATOM 641 N N . VAL A 1 85 ? 40.169 -6.685 69.917 1.00 9.62 85 VAL A N 1
ATOM 642 C CA . VAL A 1 85 ? 40.143 -8.039 70.447 1.00 9.32 85 VAL A CA 1
ATOM 643 C C . VAL A 1 85 ? 40.769 -8.831 69.288 1.00 11.72 85 VAL A C 1
ATOM 644 O O . VAL A 1 85 ? 40.369 -8.655 68.134 1.00 11.75 85 VAL A O 1
ATOM 648 N N . VAL A 1 86 ? 41.770 -9.660 69.591 1.00 9.53 86 VAL A N 1
ATOM 649 C CA . VAL A 1 86 ? 42.452 -10.460 68.553 1.00 9.70 86 VAL A CA 1
ATOM 650 C C . VAL A 1 86 ? 42.451 -11.930 68.923 1.00 10.75 86 VAL A C 1
ATOM 651 O O . VAL A 1 86 ? 42.276 -12.289 70.094 1.00 10.81 86 VAL A O 1
ATOM 655 N N . ALA A 1 87 ? 42.663 -12.779 67.928 1.00 9.98 87 ALA A N 1
ATOM 656 C CA . ALA A 1 87 ? 42.637 -14.213 68.133 1.00 8.89 87 ALA A CA 1
ATOM 657 C C . ALA A 1 87 ? 43.506 -14.888 67.076 1.00 11.50 87 ALA A C 1
ATOM 658 O O . ALA A 1 87 ? 43.980 -14.249 66.150 1.00 11.31 87 ALA A O 1
ATOM 660 N N . ARG A 1 88 ? 43.733 -16.189 67.225 1.00 10.20 88 ARG A N 1
ATOM 661 C CA . ARG A 1 88 ? 44.567 -16.904 66.261 1.00 11.30 88 ARG A CA 1
ATOM 662 C C . ARG A 1 88 ? 43.885 -17.086 64.922 1.00 12.36 88 ARG A C 1
ATOM 663 O O . ARG A 1 88 ? 44.548 -17.350 63.916 1.00 12.19 88 ARG A O 1
ATOM 671 N N . GLY A 1 89 ? 42.564 -16.984 64.927 1.00 11.51 89 GLY A N 1
ATOM 672 C CA . GLY A 1 89 ? 41.777 -17.118 63.714 1.00 11.47 89 GLY A CA 1
ATOM 673 C C . GLY A 1 89 ? 40.386 -16.580 64.014 1.00 11.03 89 GLY A C 1
ATOM 674 O O . GLY A 1 89 ? 40.091 -16.223 65.176 1.00 11.83 89 GLY A O 1
ATOM 675 N N . PRO A 1 90 ? 39.485 -16.511 63.028 1.00 11.83 90 PRO A N 1
ATOM 676 C CA . PRO A 1 90 ? 38.138 -15.995 63.289 1.00 12.19 90 PRO A CA 1
ATOM 677 C C . PRO A 1 90 ? 37.367 -16.780 64.341 1.00 13.62 90 PRO A C 1
ATOM 678 O O . PRO A 1 90 ? 37.510 -18.011 64.462 1.00 13.76 90 PRO A O 1
ATOM 682 N N . LEU A 1 91 ? 36.552 -16.052 65.095 1.00 13.62 91 LEU A N 1
ATOM 683 C CA . LEU A 1 91 ? 35.711 -16.612 66.139 1.00 11.83 91 LEU A CA 1
ATOM 684 C C . LEU A 1 91 ? 34.277 -16.147 65.883 1.00 14.74 91 LEU A C 1
ATOM 685 O O . LEU A 1 91 ? 34.041 -14.983 65.554 1.00 15.68 91 LEU A O 1
ATOM 690 N N . GLN A 1 92 ? 33.332 -17.060 66.082 1.00 13.38 92 GLN A N 1
ATOM 691 C CA . GLN A 1 92 ? 31.922 -16.770 65.863 1.00 17.64 92 GLN A CA 1
ATOM 692 C C . GLN A 1 92 ? 31.415 -15.831 66.970 1.00 17.62 92 GLN A C 1
ATOM 693 O O . GLN A 1 92 ? 30.593 -14.922 66.730 1.00 18.48 92 GLN A O 1
ATOM 699 N N . ALA A 1 93 ? 31.940 -16.050 68.175 1.00 16.53 93 ALA A N 1
ATOM 700 C CA . ALA A 1 93 ? 31.553 -15.282 69.357 1.00 16.08 93 ALA A CA 1
ATOM 701 C C . ALA A 1 93 ? 32.577 -15.506 70.464 1.00 15.17 93 ALA A C 1
ATOM 702 O O . ALA A 1 93 ? 33.381 -16.426 70.380 1.00 16.18 93 ALA A O 1
ATOM 704 N N . LEU A 1 94 ? 32.526 -14.673 71.500 1.00 15.26 94 LEU A N 1
ATOM 705 C CA . LEU A 1 94 ? 33.435 -14.815 72.618 1.00 13.90 94 LEU A CA 1
ATOM 706 C C . LEU A 1 94 ? 32.830 -15.661 73.738 1.00 16.64 94 LEU A C 1
ATOM 707 O O . LEU A 1 94 ? 33.466 -15.904 74.756 1.00 15.69 94 LEU A O 1
ATOM 712 N N . GLU A 1 95 ? 31.607 -16.129 73.525 1.00 19.65 95 GLU A N 1
ATOM 713 C CA . GLU A 1 95 ? 30.919 -16.958 74.514 1.00 22.24 95 GLU A CA 1
ATOM 714 C C . GLU A 1 95 ? 31.737 -18.163 74.994 1.00 17.61 95 GLU A C 1
ATOM 715 O O . GLU A 1 95 ? 32.167 -18.995 74.187 1.00 18.93 95 GLU A O 1
ATOM 721 N N . GLY A 1 96 ? 31.960 -18.238 76.306 1.00 18.75 96 GLY A N 1
ATOM 722 C CA . GLY A 1 96 ? 32.685 -19.358 76.899 1.00 21.18 96 GLY A CA 1
ATOM 723 C C . GLY A 1 96 ? 34.182 -19.424 76.647 1.00 21.20 96 GLY A C 1
ATOM 724 O O . GLY A 1 96 ? 34.838 -20.423 76.962 1.00 23.88 96 GLY A O 1
ATOM 725 N N . LEU A 1 97 ? 34.740 -18.362 76.085 1.00 16.00 97 LEU A N 1
ATOM 726 C CA . LEU A 1 97 ? 36.151 -18.347 75.769 1.00 13.72 97 LEU A CA 1
ATOM 727 C C . LEU A 1 97 ? 36.963 -17.549 76.769 1.00 13.71 97 LEU A C 1
ATOM 728 O O . LEU A 1 97 ? 36.463 -16.593 77.355 1.00 17.88 97 LEU A O 1
ATOM 733 N N . ARG A 1 98 ? 38.207 -17.966 76.980 1.00 13.76 98 ARG A N 1
ATOM 734 C CA . ARG A 1 98 ? 39.080 -17.220 77.869 1.00 13.09 98 ARG A CA 1
ATOM 735 C C . ARG A 1 98 ? 39.658 -16.069 77.048 1.00 13.87 98 ARG A C 1
ATOM 736 O O . ARG A 1 98 ? 40.178 -16.284 75.942 1.00 13.42 98 ARG A O 1
ATOM 744 N N . VAL A 1 99 ? 39.579 -14.863 77.601 1.00 11.46 99 VAL A N 1
ATOM 745 C CA . VAL A 1 99 ? 40.108 -13.659 76.956 1.00 11.03 99 VAL A CA 1
ATOM 746 C C . VAL A 1 99 ? 41.119 -13.011 77.888 1.00 12.39 99 VAL A C 1
ATOM 747 O O . VAL A 1 99 ? 40.772 -12.641 79.037 1.00 11.79 99 VAL A O 1
ATOM 751 N N . ALA A 1 100 ? 42.370 -12.880 77.443 1.00 10.26 100 ALA A N 1
ATOM 752 C CA . ALA A 1 100 ? 43.364 -12.211 78.291 1.00 10.97 100 ALA A CA 1
ATOM 753 C C . ALA A 1 100 ? 43.053 -10.709 78.203 1.00 13.45 100 ALA A C 1
ATOM 754 O O . ALA A 1 100 ? 42.843 -10.171 77.109 1.00 12.36 100 ALA A O 1
ATOM 756 N N . VAL A 1 101 ? 43.037 -10.033 79.350 1.00 10.38 101 VAL A N 1
ATOM 757 C CA . VAL A 1 101 ? 42.702 -8.601 79.401 1.00 11.38 101 VAL A CA 1
ATOM 758 C C . VAL A 1 101 ? 43.790 -7.865 80.186 1.00 12.30 101 VAL A C 1
ATOM 759 O O . VAL A 1 101 ? 44.370 -8.430 81.110 1.00 11.84 101 VAL A O 1
ATOM 763 N N . PRO A 1 102 ? 44.050 -6.592 79.855 1.00 10.63 102 PRO A N 1
ATOM 764 C CA . PRO A 1 102 ? 45.096 -5.795 80.516 1.00 10.81 102 PRO A CA 1
ATOM 765 C C . PRO A 1 102 ? 44.814 -5.130 81.851 1.00 18.87 102 PRO A C 1
ATOM 766 O O . PRO A 1 102 ? 45.693 -4.461 82.392 1.00 21.39 102 PRO A O 1
ATOM 770 N N . GLY A 1 103 ? 43.623 -5.331 82.387 1.00 14.29 103 GLY A N 1
ATOM 771 C CA . GLY A 1 103 ? 43.294 -4.708 83.665 1.00 14.22 103 GLY A CA 1
ATOM 772 C C . GLY A 1 103 ? 41.793 -4.497 83.736 1.00 13.45 103 GLY A C 1
ATOM 773 O O . GLY A 1 103 ? 41.204 -3.907 82.827 1.00 14.90 103 GLY A O 1
ATOM 774 N N . ARG A 1 104 ? 41.169 -4.950 84.824 1.00 14.60 104 ARG A N 1
ATOM 775 C CA . ARG A 1 104 ? 39.730 -4.832 84.951 1.00 16.24 104 ARG A CA 1
ATOM 776 C C . ARG A 1 104 ? 39.208 -3.406 85.016 1.00 15.56 104 ARG A C 1
ATOM 777 O O . ARG A 1 104 ? 38.029 -3.172 84.713 1.00 14.86 104 ARG A O 1
ATOM 785 N N . HIS A 1 105 ? 40.071 -2.460 85.380 1.00 13.52 105 HIS A N 1
ATOM 786 C CA . HIS A 1 105 ? 39.629 -1.070 85.488 1.00 13.60 105 HIS A CA 1
ATOM 787 C C . HIS A 1 105 ? 39.845 -0.266 84.226 1.00 15.22 105 HIS A C 1
ATOM 788 O O . HIS A 1 105 ? 39.497 0.907 84.170 1.00 12.41 105 HIS A O 1
ATOM 795 N N . THR A 1 106 ? 40.416 -0.888 83.203 1.00 12.05 106 THR A N 1
ATOM 796 C CA . THR A 1 106 ? 40.654 -0.136 81.969 1.00 11.96 106 THR A CA 1
ATOM 797 C C . THR A 1 106 ? 39.398 0.162 81.166 1.00 11.24 106 THR A C 1
ATOM 798 O O . THR A 1 106 ? 38.346 -0.481 81.314 1.00 11.68 106 THR A O 1
ATOM 802 N N . THR A 1 107 ? 39.494 1.171 80.317 1.00 10.77 107 THR A N 1
ATOM 803 C CA . THR A 1 107 ? 38.393 1.486 79.438 1.00 11.49 107 THR A CA 1
ATOM 804 C C . THR A 1 107 ? 38.258 0.303 78.471 1.00 12.25 107 THR A C 1
ATOM 805 O O . THR A 1 107 ? 37.153 -0.067 78.085 1.00 11.57 107 THR A O 1
ATOM 809 N N . ALA A 1 108 ? 39.376 -0.314 78.090 1.00 13.28 108 ALA A N 1
ATOM 810 C CA . ALA A 1 108 ? 39.297 -1.482 77.201 1.00 11.20 108 ALA A CA 1
ATOM 811 C C . ALA A 1 108 ? 38.394 -2.560 77.810 1.00 12.39 108 ALA A C 1
ATOM 812 O O . ALA A 1 108 ? 37.538 -3.109 77.113 1.00 11.52 108 ALA A O 1
ATOM 814 N N . TYR A 1 109 ? 38.594 -2.859 79.092 1.00 11.01 109 TYR A N 1
ATOM 815 C CA . TYR A 1 109 ? 37.810 -3.903 79.732 1.00 13.50 109 TYR A CA 1
ATOM 816 C C . TYR A 1 109 ? 36.361 -3.497 79.777 1.00 14.53 109 TYR A C 1
ATOM 817 O O . TYR A 1 109 ? 35.477 -4.297 79.482 1.00 13.08 109 TYR A O 1
ATOM 826 N N . PHE A 1 110 ? 36.105 -2.244 80.125 1.00 11.81 110 PHE A N 1
ATOM 827 C CA . PHE A 1 110 ? 34.716 -1.776 80.140 1.00 12.75 110 PHE A CA 1
ATOM 828 C C . PHE A 1 110 ? 34.060 -1.961 78.766 1.00 13.20 110 PHE A C 1
ATOM 829 O O . PHE A 1 110 ? 32.926 -2.462 78.661 1.00 13.12 110 PHE A O 1
ATOM 837 N N . LEU A 1 111 ? 34.760 -1.551 77.705 1.00 11.68 111 LEU A N 1
ATOM 838 C CA . LEU A 1 111 ? 34.200 -1.691 76.366 1.00 13.61 111 LEU A CA 1
ATOM 839 C C . LEU A 1 111 ? 33.978 -3.144 75.986 1.00 12.50 111 LEU A C 1
ATOM 840 O O . LEU A 1 111 ? 32.959 -3.462 75.384 1.00 14.13 111 LEU A O 1
ATOM 845 N N . LEU A 1 112 ? 34.922 -4.024 76.307 1.00 10.97 112 LEU A N 1
ATOM 846 C CA . LEU A 1 112 ? 34.753 -5.427 75.994 1.00 10.90 112 LEU A CA 1
ATOM 847 C C . LEU A 1 112 ? 33.506 -5.945 76.708 1.00 15.68 112 LEU A C 1
ATOM 848 O O . LEU A 1 112 ? 32.754 -6.726 76.127 1.00 13.94 112 LEU A O 1
ATOM 853 N N . SER A 1 113 ? 33.269 -5.479 77.941 1.00 12.05 113 SER A N 1
ATOM 854 C CA . SER A 1 113 ? 32.103 -5.924 78.722 1.00 11.86 113 SER A CA 1
ATOM 855 C C . SER A 1 113 ? 30.791 -5.395 78.138 1.00 13.96 113 SER A C 1
ATOM 856 O O . SER A 1 113 ? 29.747 -6.014 78.337 1.00 17.92 113 SER A O 1
ATOM 859 N N . LEU A 1 114 ? 30.823 -4.260 77.428 1.00 14.13 114 LEU A N 1
ATOM 860 C CA . LEU A 1 114 ? 29.619 -3.751 76.751 1.00 14.76 114 LEU A CA 1
ATOM 861 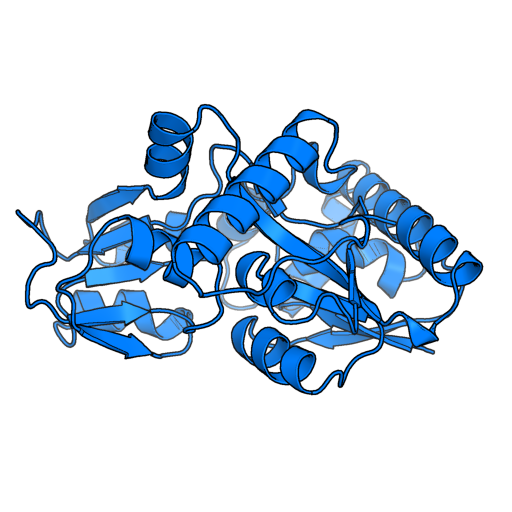C C . LEU A 1 114 ? 29.347 -4.601 75.503 1.00 18.97 114 LEU A C 1
ATOM 862 O O . LEU A 1 114 ? 28.196 -4.898 75.142 1.00 20.88 114 LEU A O 1
ATOM 867 N N . TYR A 1 115 ? 30.432 -4.973 74.832 1.00 16.49 115 TYR A N 1
ATOM 868 C CA . TYR A 1 115 ? 30.385 -5.748 73.605 1.00 16.85 115 TYR A CA 1
ATOM 869 C C . TYR A 1 115 ? 29.953 -7.217 73.748 1.00 17.89 115 TYR A C 1
ATOM 870 O O . TYR A 1 115 ? 29.209 -7.740 72.909 1.00 21.73 115 TYR A O 1
ATOM 879 N N . ALA A 1 116 ? 30.406 -7.874 74.804 1.00 16.67 116 ALA A N 1
ATOM 880 C CA . ALA A 1 116 ? 30.096 -9.287 75.035 1.00 20.03 116 ALA A CA 1
ATOM 881 C C . ALA A 1 116 ? 30.001 -9.618 76.526 1.00 17.16 116 ALA A C 1
ATOM 882 O O . ALA A 1 116 ? 30.684 -8.998 77.338 1.00 17.95 116 ALA A O 1
ATOM 884 N N . GLN A 1 117 ? 29.178 -10.601 76.923 1.00 20.69 117 GLN A N 1
ATOM 885 C CA . GLN A 1 117 ? 29.150 -10.923 78.350 1.00 21.85 117 GLN A CA 1
ATOM 886 C C . GLN A 1 117 ? 29.369 -12.382 78.719 1.00 23.78 117 GLN A C 1
ATOM 887 O O . GLN A 1 117 ? 29.220 -12.745 79.880 1.00 32.70 117 GLN A O 1
ATOM 893 N N . GLY A 1 118 ? 29.706 -13.235 77.769 1.00 25.88 118 GLY A N 1
ATOM 894 C CA . GLY A 1 118 ? 29.891 -14.620 78.176 1.00 28.85 118 GLY A CA 1
ATOM 895 C C . GLY A 1 118 ? 31.326 -15.104 78.231 1.00 27.43 118 GLY A C 1
ATOM 896 O O . GLY A 1 118 ? 31.568 -16.307 78.296 1.00 26.65 118 GLY A O 1
ATOM 897 N N . PHE A 1 119 ? 32.287 -14.188 78.219 1.00 20.64 119 PHE A N 1
ATOM 898 C CA . PHE A 1 119 ? 33.682 -14.611 78.235 1.00 19.63 119 PHE A CA 1
ATOM 899 C C . PHE A 1 119 ? 34.251 -14.766 79.637 1.00 17.42 119 PHE A C 1
ATOM 900 O O . PHE A 1 119 ? 33.661 -14.320 80.617 1.00 18.47 119 PHE A O 1
ATOM 908 N N . VAL A 1 120 ? 35.418 -15.398 79.708 1.00 14.49 120 VAL A N 1
ATOM 909 C CA . VAL A 1 120 ? 36.123 -15.632 80.974 1.00 13.46 120 VAL A CA 1
ATOM 910 C C . VAL A 1 120 ? 37.390 -14.780 80.933 1.00 15.74 120 VAL A C 1
ATOM 911 O O . VAL A 1 120 ? 38.324 -15.086 80.209 1.00 14.91 120 VAL A O 1
ATOM 915 N N . PRO A 1 121 ? 37.445 -13.701 81.734 1.00 15.41 121 PRO A N 1
ATOM 916 C CA . PRO A 1 121 ? 38.647 -12.867 81.699 1.00 16.85 121 PRO A CA 1
ATOM 917 C C . PRO A 1 121 ? 39.843 -13.409 82.474 1.00 13.19 121 PRO A C 1
ATOM 918 O O . PRO A 1 121 ? 39.682 -14.010 83.543 1.00 17.29 121 PRO A O 1
ATOM 922 N N . VAL A 1 122 ? 41.028 -13.237 81.895 1.00 10.79 122 VAL A N 1
ATOM 923 C CA . VAL A 1 122 ? 42.308 -13.627 82.527 1.00 12.56 122 VAL A CA 1
ATOM 924 C C . VAL A 1 122 ? 43.087 -12.304 82.574 1.00 14.49 122 VAL A C 1
ATOM 925 O O . VAL A 1 122 ? 43.530 -11.784 81.545 1.00 13.02 122 VAL A O 1
ATOM 929 N N . GLU A 1 123 ? 43.259 -11.743 83.772 1.00 13.57 123 GLU A N 1
ATOM 930 C CA . GLU A 1 123 ? 43.914 -10.443 83.917 1.00 12.24 123 GLU A CA 1
ATOM 931 C C . GLU A 1 123 ? 45.428 -10.524 84.020 1.00 13.28 123 GLU A C 1
ATOM 932 O O . GLU A 1 123 ? 45.969 -11.156 84.939 1.00 14.15 123 GLU A O 1
ATOM 938 N N . VAL A 1 124 ? 46.112 -9.862 83.090 1.00 11.03 124 VAL A N 1
ATOM 939 C CA . VAL A 1 124 ? 47.584 -9.887 83.031 1.00 10.64 124 VAL A CA 1
ATOM 940 C C . VAL A 1 124 ? 48.116 -8.549 82.558 1.00 11.83 124 VAL A C 1
ATOM 941 O O . VAL A 1 124 ? 47.331 -7.682 82.117 1.00 12.69 124 VAL A O 1
ATOM 945 N N . ARG A 1 125 ? 49.432 -8.355 82.668 1.00 10.71 125 ARG A N 1
ATOM 946 C CA . ARG A 1 125 ? 50.052 -7.149 82.127 1.00 13.06 125 ARG A CA 1
ATOM 947 C C . ARG A 1 125 ? 49.827 -7.207 80.608 1.00 14.57 125 ARG A C 1
ATOM 948 O O . ARG A 1 125 ? 49.870 -8.291 79.991 1.00 12.98 125 ARG A O 1
ATOM 956 N N . TYR A 1 126 ? 49.625 -6.041 79.999 1.00 12.98 126 TYR A N 1
ATOM 957 C CA . TYR A 1 126 ? 49.294 -5.984 78.579 1.00 12.19 126 TYR A CA 1
ATOM 958 C C . TYR A 1 126 ? 50.309 -6.634 77.643 1.00 13.19 126 TYR A C 1
ATOM 959 O O . TYR A 1 126 ? 49.926 -7.132 76.568 1.00 13.31 126 TYR A O 1
ATOM 968 N N . ASP A 1 127 ? 51.584 -6.658 78.043 1.00 12.75 127 ASP A N 1
ATOM 969 C CA . ASP A 1 127 ? 52.607 -7.245 77.182 1.00 13.38 127 ASP A CA 1
ATOM 970 C C . ASP A 1 127 ? 52.626 -8.775 77.172 1.00 17.29 127 ASP A C 1
ATOM 971 O O . ASP A 1 127 ? 53.400 -9.364 76.422 1.00 20.36 127 ASP A O 1
ATOM 976 N N . ARG A 1 128 ? 51.786 -9.408 77.998 1.00 12.32 128 ARG A N 1
ATOM 977 C CA . ARG A 1 128 ? 51.678 -10.872 78.009 1.00 12.38 128 ARG A CA 1
ATOM 978 C C . ARG A 1 128 ? 50.556 -11.346 77.082 1.00 13.29 128 ARG A C 1
ATOM 979 O O . ARG A 1 128 ? 50.490 -12.517 76.764 1.00 12.54 128 ARG A O 1
ATOM 987 N N . ILE A 1 129 ? 49.692 -10.430 76.627 1.00 11.55 129 ILE A N 1
ATOM 988 C CA . ILE A 1 129 ? 48.515 -10.827 75.870 1.00 10.42 129 ILE A CA 1
ATOM 989 C C . ILE A 1 129 ? 48.755 -11.443 74.504 1.00 10.05 129 ILE A C 1
ATOM 990 O O . ILE A 1 129 ? 48.207 -12.511 74.230 1.00 10.75 129 ILE A O 1
ATOM 995 N N . LEU A 1 130 ? 49.562 -10.796 73.663 1.00 11.79 130 LEU A N 1
ATOM 996 C CA . LEU A 1 130 ? 49.813 -11.379 72.334 1.00 9.24 130 LEU A CA 1
ATOM 997 C C . LEU A 1 130 ? 50.471 -12.771 72.459 1.00 12.74 130 LEU A C 1
ATOM 998 O O . LEU A 1 130 ? 50.025 -13.712 71.799 1.00 12.06 130 LEU A O 1
ATOM 1003 N N . PRO A 1 131 ? 51.519 -12.923 73.298 1.00 11.42 131 PRO A N 1
ATOM 1004 C CA . PRO A 1 131 ? 52.090 -14.271 73.372 1.00 12.03 131 PRO A CA 1
ATOM 1005 C C . PRO A 1 131 ? 51.100 -15.294 73.952 1.00 13.31 131 PRO A C 1
ATOM 1006 O O . PRO A 1 131 ? 51.038 -16.434 73.483 1.00 13.49 131 PRO A O 1
ATOM 1010 N N . MET A 1 132 ? 50.318 -14.916 74.956 1.00 13.08 132 MET A N 1
ATOM 1011 C CA . MET A 1 132 ? 49.333 -15.855 75.496 1.00 13.64 132 MET A CA 1
ATOM 1012 C C . MET A 1 132 ? 48.339 -16.317 74.435 1.00 12.06 132 MET A C 1
ATOM 1013 O O . MET A 1 132 ? 47.984 -17.490 74.376 1.00 12.19 132 MET A O 1
ATOM 1018 N N . VAL A 1 133 ? 47.877 -15.400 73.592 1.00 10.39 133 VAL A N 1
ATOM 1019 C CA . VAL A 1 133 ? 46.948 -15.802 72.546 1.00 11.93 133 VAL A CA 1
ATOM 1020 C C . VAL A 1 133 ? 47.645 -16.710 71.527 1.00 10.12 133 VAL A C 1
ATOM 1021 O O . VAL A 1 133 ? 47.122 -17.760 71.157 1.00 12.53 133 VAL A O 1
ATOM 1025 N N . ALA A 1 134 ? 48.815 -16.313 71.080 1.00 11.18 134 ALA A N 1
ATOM 1026 C CA . ALA A 1 134 ? 49.535 -17.103 70.078 1.00 13.66 134 ALA A CA 1
ATOM 1027 C C . ALA A 1 134 ? 49.886 -18.503 70.587 1.00 15.19 134 ALA A C 1
ATOM 1028 O O . ALA A 1 134 ? 49.869 -19.467 69.817 1.00 15.69 134 ALA A O 1
ATOM 1030 N N . GLN A 1 135 ? 50.186 -18.605 71.873 1.00 13.45 135 GLN A N 1
ATOM 1031 C CA . GLN A 1 135 ? 50.585 -19.881 72.480 1.00 14.21 135 GLN A CA 1
ATOM 1032 C C . GLN A 1 135 ? 49.409 -20.748 72.910 1.00 18.15 135 GLN A C 1
ATOM 1033 O O . GLN A 1 135 ? 49.598 -21.860 73.405 1.00 18.82 135 GLN A O 1
ATOM 1039 N N . GLY A 1 136 ? 48.198 -20.239 72.729 1.00 14.80 136 GLY A N 1
ATOM 1040 C CA . GLY A 1 136 ? 47.021 -21.008 73.060 1.00 13.26 136 GLY A CA 1
ATOM 1041 C C . GLY A 1 136 ? 46.629 -21.042 74.528 1.00 13.53 136 GLY A C 1
ATOM 1042 O O . GLY A 1 136 ? 45.796 -21.873 74.918 1.00 17.25 136 GLY A O 1
ATOM 1043 N N . GLU A 1 137 ? 47.182 -20.140 75.342 1.00 14.62 137 GLU A N 1
ATOM 1044 C CA . GLU A 1 137 ? 46.829 -20.101 76.763 1.00 15.00 137 GLU A CA 1
ATOM 1045 C C . GLU A 1 137 ? 45.442 -19.485 76.992 1.00 17.18 137 GLU A C 1
ATOM 1046 O O . GLU A 1 137 ? 44.833 -19.681 78.035 1.00 15.51 137 GLU A O 1
ATOM 1052 N N . VAL A 1 138 ? 44.966 -18.718 76.008 1.00 13.76 138 VAL A N 1
ATOM 1053 C CA . VAL A 1 138 ? 43.620 -18.135 76.031 1.00 12.78 138 VAL A CA 1
ATOM 1054 C C . VAL A 1 138 ? 43.170 -18.212 74.574 1.00 12.22 138 VAL A C 1
ATOM 1055 O O . VAL A 1 138 ? 44.000 -18.477 73.686 1.00 13.23 138 VAL A O 1
ATOM 1059 N N . GLU A 1 139 ? 41.881 -17.972 74.339 1.00 13.34 139 GLU A N 1
ATOM 1060 C CA . GLU A 1 139 ? 41.313 -18.038 72.994 1.00 12.51 139 GLU A CA 1
ATOM 1061 C C . GLU A 1 139 ? 41.265 -16.683 72.292 1.00 12.88 139 GLU A C 1
ATOM 1062 O O . GL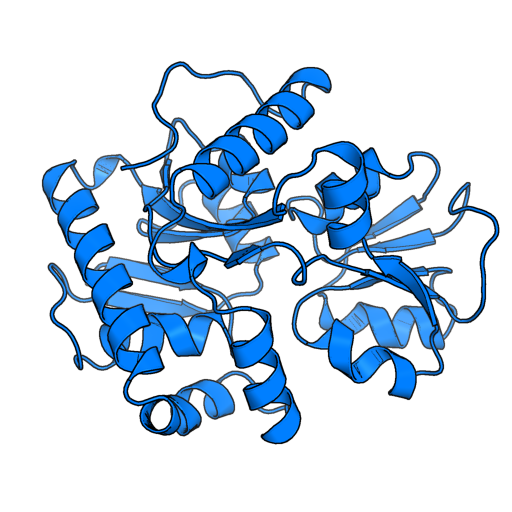U A 1 139 ? 41.122 -16.639 71.078 1.00 12.95 139 GLU A O 1
ATOM 1068 N N . ALA A 1 140 ? 41.367 -15.590 73.049 1.00 10.27 140 ALA A N 1
ATOM 1069 C CA . ALA A 1 140 ? 41.377 -14.247 72.442 1.00 11.70 140 ALA A CA 1
ATOM 1070 C C . ALA A 1 140 ? 42.052 -13.298 73.418 1.00 11.31 140 ALA A C 1
ATOM 1071 O O . ALA A 1 140 ? 42.267 -13.636 74.585 1.00 10.09 140 ALA A O 1
ATOM 1073 N N . GLY A 1 141 ? 42.429 -12.127 72.919 1.00 9.51 141 GLY A N 1
ATOM 1074 C CA . GLY A 1 141 ? 43.082 -11.150 73.774 1.00 9.99 141 GLY A CA 1
ATOM 1075 C C . GLY A 1 141 ? 42.574 -9.738 73.501 1.00 11.90 141 GLY A C 1
ATOM 1076 O O . GLY A 1 141 ? 42.307 -9.366 72.341 1.00 10.60 141 GLY A O 1
ATOM 1077 N N . LEU A 1 142 ? 42.406 -8.967 74.577 1.00 9.75 142 LEU A N 1
ATOM 1078 C CA . LEU A 1 142 ? 41.970 -7.568 74.513 1.00 8.70 142 LEU A CA 1
ATOM 1079 C C . LEU A 1 142 ? 43.284 -6.788 74.594 1.00 9.81 142 LEU A C 1
ATOM 1080 O O . LEU A 1 142 ? 43.957 -6.791 75.643 1.00 10.00 142 LEU A O 1
ATOM 1085 N N . ILE A 1 143 ? 43.646 -6.112 73.498 1.00 9.41 143 ILE A N 1
ATOM 1086 C CA . ILE A 1 143 ? 44.947 -5.454 73.414 1.00 9.39 143 ILE A CA 1
ATOM 1087 C C . ILE A 1 143 ? 44.923 -3.942 73.385 1.00 10.86 143 ILE A C 1
ATOM 1088 O O . ILE A 1 143 ? 43.991 -3.350 72.862 1.00 12.74 143 ILE A O 1
ATOM 1093 N N . ILE A 1 144 ? 45.967 -3.358 73.967 1.00 10.99 144 ILE A N 1
ATOM 1094 C CA . ILE A 1 144 ? 46.100 -1.911 74.058 1.00 13.18 144 ILE A CA 1
ATOM 1095 C C . ILE A 1 144 ? 47.527 -1.493 73.717 1.00 15.52 144 ILE A C 1
ATOM 1096 O O . ILE A 1 144 ? 48.362 -2.316 73.338 1.00 13.73 144 ILE A O 1
ATOM 1101 N N . HIS A 1 145 ? 47.794 -0.198 73.843 1.00 14.96 145 HIS A N 1
ATOM 1102 C CA . HIS A 1 145 ? 49.110 0.359 73.561 1.00 14.32 145 HIS A CA 1
ATOM 1103 C C . HIS A 1 145 ? 49.611 0.008 72.156 1.00 14.03 145 HIS A C 1
ATOM 1104 O O . HIS A 1 145 ? 48.851 0.090 71.187 1.00 14.16 145 HIS A O 1
ATOM 1111 N N . GLU A 1 146 ? 50.870 -0.397 72.023 1.00 12.05 146 GLU A N 1
ATOM 1112 C CA . GLU A 1 146 ? 51.409 -0.653 70.688 1.00 12.73 146 GLU A CA 1
ATOM 1113 C C . GLU A 1 146 ? 51.021 -1.975 70.061 1.00 15.42 146 GLU A C 1
ATOM 1114 O O . GLU A 1 146 ? 51.323 -2.218 68.894 1.00 13.97 146 GLU A O 1
ATOM 1120 N N . SER A 1 147 ? 50.335 -2.817 70.825 1.00 13.60 147 SER A N 1
ATOM 1121 C CA . SER A 1 147 ? 49.913 -4.122 70.297 1.00 13.05 147 SER A CA 1
ATOM 1122 C C . SER A 1 147 ? 49.055 -4.014 69.045 1.00 14.82 147 SER A C 1
ATOM 1123 O O . SER A 1 147 ? 49.050 -4.939 68.224 1.00 13.14 147 SER A O 1
ATOM 1126 N N . ARG A 1 148 ? 48.334 -2.905 68.860 1.00 11.19 148 ARG A N 1
ATOM 1127 C CA . ARG A 1 148 ? 47.504 -2.757 67.668 1.00 13.50 148 ARG A CA 1
ATOM 1128 C C . ARG A 1 148 ? 48.357 -2.724 66.392 1.00 12.56 148 ARG A C 1
ATOM 1129 O O . ARG A 1 148 ? 47.852 -3.002 65.304 1.00 14.42 148 ARG A O 1
ATOM 1137 N N . PHE A 1 149 ? 49.646 -2.436 66.526 1.00 14.66 149 PHE A N 1
ATOM 1138 C CA . PHE A 1 149 ? 50.516 -2.376 65.345 1.00 14.02 149 PHE A CA 1
ATOM 1139 C C . PHE A 1 149 ? 51.270 -3.677 65.107 1.00 16.25 149 PHE A C 1
ATOM 1140 O O . PHE A 1 149 ? 51.646 -3.977 63.989 1.00 16.88 149 PHE A O 1
ATOM 1148 N N . THR A 1 150 ? 51.461 -4.464 66.155 1.00 13.61 150 THR A N 1
ATOM 1149 C CA . THR A 1 150 ? 52.302 -5.628 66.049 1.00 12.98 150 THR A CA 1
ATOM 1150 C C . THR A 1 150 ? 51.631 -6.983 66.066 1.00 14.43 150 THR A C 1
ATOM 1151 O O . THR A 1 150 ? 52.297 -7.994 65.821 1.00 14.40 150 THR A O 1
ATOM 1155 N N . TYR A 1 151 ? 50.333 -7.019 66.339 1.00 15.23 151 TYR A N 1
ATOM 1156 C CA . TYR A 1 151 ? 49.682 -8.312 66.472 1.00 11.49 151 TYR A CA 1
ATOM 1157 C C . TYR A 1 151 ? 49.831 -9.269 65.286 1.00 12.47 151 TYR A C 1
ATOM 1158 O O . TYR A 1 151 ? 49.881 -10.478 65.492 1.00 13.12 151 TYR A O 1
ATOM 1167 N N . PRO A 1 152 ? 49.901 -8.758 64.039 1.00 12.47 152 PRO A N 1
ATOM 1168 C CA . PRO A 1 152 ? 50.068 -9.722 62.940 1.00 14.10 152 PRO A CA 1
ATOM 1169 C C . PRO A 1 152 ? 51.393 -10.502 63.049 1.00 16.58 152 PRO A C 1
ATOM 1170 O O . PRO A 1 152 ? 51.495 -11.604 62.507 1.00 17.03 152 PRO A O 1
ATOM 1174 N N . ARG A 1 153 ? 52.397 -9.964 63.742 1.00 14.40 153 ARG A N 1
ATOM 1175 C CA . ARG A 1 153 ? 53.684 -10.678 63.903 1.00 18.36 153 ARG A CA 1
ATOM 1176 C C . ARG A 1 153 ? 53.467 -12.002 64.639 1.00 14.91 153 ARG A C 1
ATOM 1177 O O . ARG A 1 153 ? 54.261 -12.925 64.507 1.00 17.70 153 ARG A O 1
ATOM 1185 N N . TYR A 1 154 ? 52.394 -12.075 65.423 1.00 14.02 154 TYR A N 1
ATOM 1186 C CA . TYR A 1 154 ? 52.067 -13.270 66.174 1.00 13.62 154 TYR A CA 1
ATOM 1187 C C . TYR A 1 154 ? 51.069 -14.171 65.445 1.00 12.66 154 TYR A C 1
ATOM 1188 O O . TYR A 1 154 ? 50.551 -15.128 66.039 1.00 15.16 154 TYR A O 1
ATOM 1197 N N . GLY A 1 155 ? 50.794 -13.835 64.181 1.00 12.44 155 GLY A N 1
ATOM 1198 C CA . GLY A 1 155 ? 49.858 -14.582 63.342 1.00 13.18 155 GLY A CA 1
ATOM 1199 C C . GLY A 1 155 ? 48.386 -14.320 63.618 1.00 11.56 155 GLY A C 1
ATOM 1200 O O . GLY A 1 155 ? 47.505 -14.996 63.081 1.00 11.56 155 GLY A O 1
ATOM 1201 N N . LEU A 1 156 ? 48.099 -13.299 64.423 1.00 10.78 156 LEU A N 1
ATOM 1202 C CA . LEU A 1 156 ? 46.739 -13.048 64.861 1.00 10.35 156 LEU A CA 1
ATOM 1203 C C . LEU A 1 156 ? 45.876 -12.166 63.981 1.00 9.33 156 LEU A C 1
ATOM 1204 O O . LEU A 1 156 ? 46.411 -11.403 63.168 1.00 10.73 156 LEU A O 1
ATOM 1209 N N . VAL A 1 157 ? 44.558 -12.299 64.142 1.00 9.37 157 VAL A N 1
ATOM 1210 C CA . VAL A 1 157 ? 43.580 -11.500 63.405 1.00 8.98 157 VAL A CA 1
ATOM 1211 C C . VAL A 1 157 ? 42.684 -10.703 64.342 1.00 10.93 157 VAL A C 1
ATOM 1212 O O . VAL A 1 157 ? 42.460 -11.072 65.498 1.00 12.60 157 VAL A O 1
ATOM 1216 N N . GLN A 1 158 ? 42.151 -9.613 63.823 1.00 11.16 158 GLN A N 1
ATOM 1217 C CA . GLN A 1 158 ? 41.250 -8.775 64.597 1.00 11.00 158 GLN A CA 1
ATOM 1218 C C . GLN A 1 158 ? 39.842 -9.356 64.597 1.00 14.16 158 GLN A C 1
ATOM 1219 O O . GLN A 1 158 ? 39.268 -9.605 63.528 1.00 15.65 158 GLN A O 1
ATOM 1225 N N . VAL A 1 159 ? 39.297 -9.556 65.798 1.00 10.82 159 VAL A N 1
ATOM 1226 C CA . VAL A 1 159 ? 37.919 -10.040 66.024 1.00 15.20 159 VAL A CA 1
ATOM 1227 C C . VAL A 1 159 ? 37.006 -8.822 65.987 1.00 16.06 159 VAL A C 1
ATOM 1228 O O . VAL A 1 159 ? 35.933 -8.843 65.378 1.00 15.35 159 VAL A O 1
ATOM 1232 N N . VAL A 1 160 ? 37.418 -7.769 66.678 1.00 14.10 160 VAL A N 1
ATOM 1233 C CA . VAL A 1 160 ? 36.659 -6.514 66.672 1.00 16.22 160 VAL A CA 1
ATOM 1234 C C . VAL A 1 160 ? 37.530 -5.354 67.069 1.00 13.70 160 VAL A C 1
ATOM 1235 O O . VAL A 1 160 ? 38.490 -5.526 67.835 1.00 13.44 160 VAL A O 1
ATOM 1239 N N . ASP A 1 161 ? 37.239 -4.183 66.507 1.00 15.75 161 ASP A N 1
ATOM 1240 C CA . ASP A 1 161 ? 37.928 -2.961 66.880 1.00 14.71 161 ASP A CA 1
ATOM 1241 C C . ASP A 1 161 ? 36.853 -2.314 67.771 1.00 15.49 161 ASP A C 1
ATOM 1242 O O . ASP A 1 161 ? 35.819 -1.874 67.263 1.00 16.44 161 ASP A O 1
ATOM 1247 N N . LEU A 1 162 ? 37.081 -2.278 69.082 1.00 13.93 162 LEU A N 1
ATOM 1248 C CA . LEU A 1 162 ? 36.074 -1.726 70.001 1.00 14.39 162 LEU A CA 1
ATOM 1249 C C . LEU A 1 162 ? 35.847 -0.234 69.838 1.00 14.78 162 LEU A C 1
ATOM 1250 O O . LEU A 1 162 ? 34.785 0.271 70.208 1.00 16.41 162 LEU A O 1
ATOM 1255 N N . GLY A 1 163 ? 36.842 0.474 69.296 1.00 15.88 163 GLY A N 1
ATOM 1256 C CA . GLY A 1 163 ? 36.690 1.905 69.036 1.00 17.93 163 GLY A CA 1
ATOM 1257 C C . GLY A 1 163 ? 35.696 2.073 67.898 1.00 16.45 163 GLY A C 1
ATOM 1258 O O . GLY A 1 163 ? 34.799 2.920 67.978 1.00 15.79 163 GLY A O 1
ATOM 1259 N N . ALA A 1 164 ? 35.862 1.295 66.826 1.00 14.79 164 ALA A N 1
ATOM 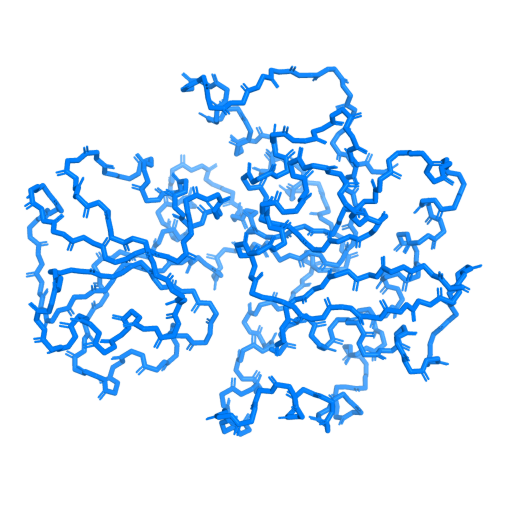1260 C CA . ALA A 1 164 ? 34.927 1.329 65.694 1.00 15.38 164 ALA A CA 1
ATOM 1261 C C . ALA A 1 164 ? 33.527 0.907 66.153 1.00 14.79 164 ALA A C 1
ATOM 1262 O O . ALA A 1 164 ? 32.526 1.484 65.733 1.00 16.72 164 ALA A O 1
ATOM 1264 N N . TRP A 1 165 ? 33.449 -0.102 67.019 1.00 14.54 165 TRP A N 1
ATOM 1265 C CA . TRP A 1 165 ? 32.170 -0.586 67.525 1.00 14.84 165 TRP A CA 1
ATOM 1266 C C . TRP A 1 165 ? 31.471 0.504 68.337 1.00 16.62 165 TRP A C 1
ATOM 1267 O O . TRP A 1 165 ? 30.269 0.732 68.182 1.00 16.15 165 TRP A O 1
ATOM 1278 N N . TRP A 1 166 ? 32.239 1.184 69.166 1.00 14.26 166 TRP A N 1
ATOM 1279 C CA . TRP A 1 166 ? 31.716 2.277 69.979 1.00 15.07 166 TRP A CA 1
ATOM 1280 C C . TRP A 1 166 ? 31.199 3.395 69.068 1.00 15.47 166 TRP A C 1
ATOM 1281 O O . TRP A 1 166 ? 30.117 3.957 69.305 1.00 16.03 166 TRP A O 1
ATOM 1292 N N . GLU A 1 167 ? 31.961 3.727 68.031 1.00 15.47 167 GLU A N 1
ATOM 1293 C CA . GLU A 1 167 ? 31.545 4.787 67.105 1.00 17.75 167 GLU A CA 1
ATOM 1294 C C . GLU A 1 167 ? 30.256 4.417 66.391 1.00 22.86 167 GLU A C 1
ATOM 1295 O O . GLU A 1 167 ? 29.377 5.253 66.191 1.00 24.51 167 GLU A O 1
ATOM 1301 N N . GLU A 1 168 ? 30.139 3.158 65.996 1.00 18.65 168 GLU A N 1
ATOM 1302 C CA . GLU A 1 168 ? 28.939 2.707 65.299 1.00 23.51 168 GLU A CA 1
ATOM 1303 C C . GLU A 1 168 ? 27.713 2.764 66.223 1.00 25.92 168 GLU A C 1
ATOM 1304 O O . GLU A 1 168 ? 26.593 3.041 65.784 1.00 29.30 168 GLU A O 1
ATOM 1310 N N . ARG A 1 169 ? 27.936 2.523 67.507 1.00 21.93 169 ARG A N 1
ATOM 1311 C CA . ARG A 1 169 ? 26.876 2.499 68.507 1.00 23.71 169 ARG A CA 1
ATOM 1312 C C . ARG A 1 169 ? 26.445 3.877 69.009 1.00 26.64 169 ARG A C 1
ATOM 1313 O O . ARG A 1 169 ? 25.272 4.105 69.308 1.00 26.18 169 ARG A O 1
ATOM 1321 N N . THR A 1 170 ? 27.400 4.796 69.076 1.00 19.54 170 THR A N 1
ATOM 1322 C CA . THR A 1 170 ? 27.169 6.118 69.655 1.00 19.38 170 THR A CA 1
ATOM 1323 C C . THR A 1 170 ? 27.363 7.317 68.747 1.00 16.35 170 THR A C 1
ATOM 1324 O O . THR A 1 170 ? 26.893 8.422 69.077 1.00 19.99 170 THR A O 1
ATOM 1328 N N . GLY A 1 171 ? 28.065 7.127 67.636 1.00 16.47 171 GLY A N 1
ATOM 1329 C CA . GLY A 1 171 ? 28.363 8.239 66.746 1.00 18.99 171 GLY A CA 1
ATOM 1330 C C . GLY A 1 171 ? 29.409 9.172 67.347 1.00 20.61 171 GLY A C 1
ATOM 1331 O O . GLY A 1 171 ? 29.620 10.281 66.855 1.00 22.85 171 GLY A O 1
ATOM 1332 N N . LEU A 1 172 ? 30.077 8.714 68.406 1.00 15.75 172 LEU A N 1
ATOM 1333 C CA . LEU A 1 172 ? 31.070 9.529 69.110 1.00 14.05 172 LEU A CA 1
ATOM 1334 C C . LEU A 1 172 ? 32.466 8.900 69.202 1.00 15.34 172 LEU A C 1
ATOM 1335 O O . LEU A 1 172 ? 32.625 7.694 69.011 1.00 15.76 172 LEU A O 1
ATOM 1340 N N . PRO A 1 173 ? 33.498 9.727 69.455 1.00 15.84 173 PRO A N 1
ATOM 1341 C CA . PRO A 1 173 ? 34.859 9.204 69.592 1.00 16.79 173 PRO A CA 1
ATOM 1342 C C . PRO A 1 173 ? 34.875 8.444 70.925 1.00 15.17 173 PRO A C 1
ATOM 1343 O O . PRO A 1 173 ? 33.987 8.615 71.763 1.00 14.27 173 PRO A O 1
ATOM 1347 N N . LEU A 1 174 ? 35.879 7.595 71.114 1.00 12.88 174 LEU A N 1
ATOM 1348 C CA . LEU A 1 174 ? 35.994 6.826 72.346 1.00 12.86 174 LEU A CA 1
ATOM 1349 C C . LEU A 1 174 ? 36.936 7.483 73.343 1.00 12.06 174 LEU A C 1
ATOM 1350 O O . LEU A 1 174 ? 38.068 7.810 72.989 1.00 13.73 174 LEU A O 1
ATOM 1355 N N . PRO A 1 175 ? 36.478 7.731 74.581 1.00 10.19 175 PRO A N 1
ATOM 1356 C CA . PRO A 1 175 ? 37.366 8.328 75.590 1.00 11.18 175 PRO A CA 1
ATOM 1357 C C . PRO A 1 175 ? 38.164 7.137 76.146 1.00 13.88 175 PRO A C 1
ATOM 1358 O O . PRO A 1 175 ? 37.564 6.185 76.655 1.00 17.01 175 PRO A O 1
ATOM 1362 N N . LEU A 1 176 ? 39.488 7.179 76.064 1.00 10.36 176 LEU A N 1
ATOM 1363 C CA . LEU A 1 176 ? 40.323 6.062 76.522 1.00 11.32 176 LEU A CA 1
ATOM 1364 C C . LEU A 1 176 ? 41.022 6.402 77.835 1.00 12.42 176 LEU A C 1
ATOM 1365 O O . LEU A 1 176 ? 40.810 5.730 78.850 1.00 13.43 176 LEU A O 1
ATOM 1370 N N . GLY A 1 177 ? 41.832 7.454 77.816 1.00 12.45 177 GLY A N 1
ATOM 1371 C CA . GLY A 1 177 ? 42.550 7.852 79.012 1.00 12.31 177 GLY A CA 1
ATOM 1372 C C . GLY A 1 177 ? 42.458 9.346 79.301 1.00 11.39 177 GLY A C 1
ATOM 1373 O O . GLY A 1 177 ? 42.363 10.160 78.377 1.00 12.89 177 GLY A O 1
ATOM 1374 N N . ALA A 1 178 ? 42.482 9.696 80.581 1.00 12.08 178 ALA A N 1
ATOM 1375 C CA . ALA A 1 178 ? 42.396 11.093 81.004 1.00 10.87 178 ALA A CA 1
ATOM 1376 C C . ALA A 1 178 ? 43.561 11.425 81.928 1.00 10.89 178 ALA A C 1
ATOM 1377 O O . ALA A 1 178 ? 44.249 10.540 82.402 1.00 12.84 178 ALA A O 1
ATOM 1379 N N . ILE A 1 179 ? 43.800 12.717 82.152 1.00 11.39 179 ILE A N 1
ATOM 1380 C CA . ILE A 1 179 ? 44.810 13.129 83.135 1.00 10.38 179 ILE A CA 1
ATOM 1381 C C . ILE A 1 179 ? 43.932 13.733 84.237 1.00 12.67 179 ILE A C 1
ATOM 1382 O O . ILE A 1 179 ? 43.108 14.610 83.970 1.00 14.16 179 ILE A O 1
ATOM 1387 N N . LEU A 1 180 ? 44.084 13.235 85.460 1.00 12.15 180 LEU A N 1
ATOM 1388 C CA . LEU A 1 180 ? 43.264 13.686 86.574 1.00 13.07 180 LEU A CA 1
ATOM 1389 C C . LEU A 1 180 ? 44.079 14.423 87.628 1.00 12.13 180 LEU A C 1
ATOM 1390 O O . LEU A 1 180 ? 45.245 14.111 87.861 1.00 13.78 180 LEU A O 1
ATOM 1395 N N . ALA A 1 181 ? 43.446 15.397 88.275 1.00 14.08 181 ALA A N 1
ATOM 1396 C CA . ALA A 1 181 ? 44.087 16.136 89.365 1.00 14.62 181 ALA A CA 1
ATOM 1397 C C . ALA A 1 181 ? 43.243 15.852 90.612 1.00 14.62 181 ALA A C 1
ATOM 1398 O O . ALA A 1 181 ? 42.014 15.852 90.552 1.00 17.36 181 ALA A O 1
ATOM 1400 N N . ARG A 1 182 ? 43.913 15.582 91.728 1.00 18.63 182 ARG A N 1
ATOM 1401 C CA . ARG A 1 182 ? 43.207 15.301 92.977 1.00 20.80 182 ARG A CA 1
ATOM 1402 C C . ARG A 1 182 ? 42.648 16.646 93.465 1.00 20.40 182 ARG A C 1
ATOM 1403 O O . ARG A 1 182 ? 43.340 17.664 93.463 1.00 23.11 182 ARG A O 1
ATOM 1411 N N . ARG A 1 183 ? 41.384 16.640 93.860 1.00 25.13 183 ARG A N 1
ATOM 1412 C CA . ARG A 1 183 ? 40.716 17.866 94.268 1.00 31.34 183 ARG A CA 1
ATOM 1413 C C . ARG A 1 183 ? 41.370 18.684 95.384 1.00 32.34 183 ARG A C 1
ATOM 1414 O O . ARG A 1 183 ? 41.297 19.919 95.364 1.00 35.38 183 ARG A O 1
ATOM 1422 N N . ASP A 1 184 ? 42.030 18.028 96.333 1.00 32.32 184 ASP A N 1
ATOM 1423 C CA . ASP A 1 184 ? 42.677 18.774 97.416 1.00 30.73 184 ASP A CA 1
ATOM 1424 C C . ASP A 1 184 ? 43.768 19.741 96.943 1.00 34.06 184 ASP A C 1
ATOM 1425 O O . ASP A 1 184 ? 44.289 20.521 97.738 1.00 29.24 184 ASP A O 1
ATOM 1430 N N . LEU A 1 185 ? 44.126 19.707 95.662 1.00 25.36 185 LEU A N 1
ATOM 1431 C CA . LEU A 1 185 ? 45.154 20.612 95.168 1.00 24.44 185 LEU A CA 1
ATOM 1432 C C . LEU A 1 185 ? 44.707 22.075 95.100 1.00 27.78 185 LEU A C 1
ATOM 1433 O O . LEU A 1 185 ? 45.542 22.987 95.089 1.00 32.53 185 LEU A O 1
ATOM 1438 N N . GLY A 1 186 ? 43.401 22.298 95.052 1.00 26.09 186 GLY A N 1
ATOM 1439 C CA . GLY A 1 186 ? 42.916 23.661 94.964 1.00 26.21 186 GLY A CA 1
ATOM 1440 C C . GLY A 1 186 ? 42.624 24.011 93.521 1.00 28.61 186 GLY A C 1
ATOM 1441 O O . GLY A 1 186 ? 43.397 23.695 92.619 1.00 20.57 186 GLY A O 1
ATOM 1442 N N . GLU A 1 187 ? 41.512 24.697 93.318 1.00 25.36 187 GLU A N 1
ATOM 1443 C CA . GLU A 1 187 ? 41.038 25.084 92.007 1.00 24.68 187 GLU A CA 1
ATOM 1444 C C . GLU A 1 187 ? 42.029 25.838 91.111 1.00 23.13 187 GLU A C 1
ATOM 1445 O O . GLU A 1 187 ? 42.180 25.508 89.929 1.00 21.05 187 GLU A O 1
ATOM 1451 N N . GLY A 1 188 ? 42.698 26.846 91.670 1.00 21.88 188 GLY A N 1
ATOM 1452 C CA . GLY A 1 188 ? 43.636 27.633 90.888 1.00 20.93 188 GLY A CA 1
ATOM 1453 C C . GLY A 1 188 ? 44.790 26.829 90.322 1.00 18.24 188 GLY A C 1
ATOM 1454 O O . GLY A 1 188 ? 45.154 26.948 89.139 1.00 19.96 188 GLY A O 1
ATOM 1455 N N . LEU A 1 189 ? 45.395 26.030 91.185 1.00 17.80 189 LEU A N 1
ATOM 1456 C CA . LEU A 1 189 ? 46.523 25.193 90.784 1.00 16.73 189 LEU A CA 1
ATOM 1457 C C . LEU A 1 189 ? 46.070 24.203 89.717 1.00 18.93 189 LEU A C 1
ATOM 1458 O O . LEU A 1 189 ? 46.778 23.992 88.733 1.00 18.45 189 LEU A O 1
ATOM 1463 N N . ILE A 1 190 ? 44.892 23.611 89.915 1.00 17.75 190 ILE A N 1
ATOM 1464 C CA . ILE A 1 190 ? 44.387 22.635 88.944 1.00 18.02 190 ILE A CA 1
ATOM 1465 C C . ILE A 1 190 ? 44.227 23.300 87.575 1.00 18.02 190 ILE A C 1
ATOM 1466 O O . ILE A 1 190 ? 44.631 22.734 86.553 1.00 17.62 190 ILE A O 1
ATOM 1471 N N . ARG A 1 191 ? 43.663 24.504 87.528 1.00 16.88 191 ARG A N 1
ATOM 1472 C CA . ARG A 1 191 ? 43.530 25.197 86.248 1.00 16.93 191 ARG A CA 1
ATOM 1473 C C . ARG A 1 191 ? 44.897 25.475 85.623 1.00 16.33 191 ARG A C 1
ATOM 1474 O O . ARG A 1 191 ? 45.089 25.359 84.404 1.00 18.30 191 ARG A O 1
ATOM 1482 N N . ALA A 1 192 ? 45.861 25.856 86.460 1.00 17.52 192 ALA A N 1
ATOM 1483 C CA . ALA A 1 192 ? 47.187 26.156 85.973 1.00 17.80 192 ALA A CA 1
ATOM 1484 C C . ALA A 1 192 ? 47.839 24.874 85.450 1.00 17.60 192 ALA A C 1
ATOM 1485 O O . ALA A 1 192 ? 48.551 24.921 84.462 1.00 17.97 192 ALA A O 1
ATOM 1487 N N . LEU A 1 193 ? 47.576 23.747 86.108 1.00 17.01 193 LEU A N 1
ATOM 1488 C CA . LEU A 1 193 ? 48.135 22.477 85.648 1.00 18.11 193 LEU A CA 1
ATOM 1489 C C . LEU A 1 193 ? 47.497 22.104 84.302 1.00 18.05 193 LEU A C 1
ATOM 1490 O O . LEU A 1 193 ? 48.190 21.609 83.417 1.00 17.55 193 LEU A O 1
ATOM 1495 N N . ASP A 1 194 ? 46.202 22.357 84.134 1.00 16.55 194 ASP A N 1
ATOM 1496 C CA . ASP A 1 194 ? 45.561 22.044 82.866 1.00 16.53 194 ASP A CA 1
ATOM 1497 C C . ASP A 1 194 ? 46.263 22.849 81.763 1.00 18.10 194 ASP A C 1
ATOM 1498 O O . ASP A 1 194 ? 46.603 22.306 80.700 1.00 17.57 194 ASP A O 1
ATOM 1503 N N . GLU A 1 195 ? 46.499 24.140 82.004 1.00 16.27 195 GLU A N 1
ATOM 1504 C CA . GLU A 1 195 ? 47.187 24.959 81.001 1.00 15.50 195 GLU A CA 1
ATOM 1505 C C . GLU A 1 195 ? 48.608 24.476 80.732 1.00 15.22 195 GLU A C 1
ATOM 1506 O O . GLU A 1 195 ? 49.071 24.513 79.590 1.00 19.06 195 GLU A O 1
ATOM 1512 N N . ALA A 1 196 ? 49.298 24.013 81.767 1.00 15.36 196 ALA A N 1
ATOM 1513 C CA . ALA A 1 196 ? 50.673 23.527 81.607 1.00 14.19 196 ALA A CA 1
ATOM 1514 C C . ALA A 1 196 ? 50.722 22.249 80.768 1.00 15.00 196 ALA A C 1
ATOM 1515 O O . ALA A 1 196 ? 51.595 22.096 79.904 1.00 14.09 196 ALA A O 1
ATOM 1517 N N . VAL A 1 197 ? 49.795 21.332 81.032 1.00 14.66 197 VAL A N 1
ATOM 1518 C CA . VAL A 1 197 ? 49.746 20.083 80.269 1.00 14.32 197 VAL A CA 1
ATOM 1519 C C . VAL A 1 197 ? 49.413 20.413 78.816 1.00 14.42 197 VAL A C 1
ATOM 1520 O O . VAL A 1 197 ? 50.030 19.838 77.908 1.00 13.85 197 VAL A O 1
ATOM 1524 N N . ARG A 1 198 ? 48.469 21.325 78.571 1.00 13.88 198 ARG A N 1
ATOM 1525 C CA . ARG A 1 198 ? 48.150 21.693 77.191 1.00 14.05 198 ARG A CA 1
ATOM 1526 C C . ARG A 1 198 ? 49.414 22.234 76.522 1.00 13.69 198 ARG A C 1
ATOM 1527 O O . ARG A 1 198 ? 49.701 21.900 75.380 1.00 13.62 198 ARG A O 1
ATOM 1535 N N . ARG A 1 199 ? 50.182 23.064 77.233 1.00 14.56 199 ARG A N 1
ATOM 1536 C CA . ARG A 1 199 ? 51.421 23.601 76.659 1.00 16.10 199 ARG A CA 1
ATOM 1537 C C . ARG A 1 199 ? 52.406 22.488 76.340 1.00 13.99 199 ARG A C 1
ATOM 1538 O O . ARG A 1 199 ? 53.104 22.560 75.333 1.00 14.91 199 ARG A O 1
ATOM 1546 N N . SER A 1 200 ? 52.469 21.481 77.209 1.00 13.50 200 SER A N 1
ATOM 1547 C CA . SER A 1 200 ? 53.386 20.355 77.002 1.00 13.83 200 SER A CA 1
ATOM 1548 C C . SER A 1 200 ? 53.006 19.582 75.746 1.00 11.92 200 SER A C 1
ATOM 1549 O O . SER A 1 200 ? 53.875 19.202 74.952 1.00 11.99 200 SER A O 1
ATOM 1552 N N . VAL A 1 201 ? 51.710 19.339 75.555 1.00 12.07 201 VAL A N 1
ATOM 1553 C CA . VAL A 1 201 ? 51.265 18.639 74.351 1.00 11.32 201 VAL A CA 1
ATOM 1554 C C . VAL A 1 201 ? 51.613 19.475 73.118 1.00 12.34 201 VAL A C 1
ATOM 1555 O O . VAL A 1 201 ? 52.156 18.980 72.119 1.00 12.01 201 VAL A O 1
ATOM 1559 N N . ALA A 1 202 ? 51.304 20.766 73.191 1.00 13.53 202 ALA A N 1
ATOM 1560 C CA . ALA A 1 202 ? 51.589 21.633 72.060 1.00 15.02 202 ALA A CA 1
ATOM 1561 C C . ALA A 1 202 ? 53.084 21.675 71.737 1.00 12.68 202 ALA A C 1
ATOM 1562 O O . ALA A 1 202 ? 53.455 21.711 70.569 1.00 13.50 202 ALA A O 1
ATOM 1564 N N . TYR A 1 203 ? 53.933 21.666 72.767 1.00 14.09 203 TYR A N 1
ATOM 1565 C CA . TYR A 1 203 ? 55.374 21.700 72.540 1.00 14.53 203 TYR A CA 1
ATOM 1566 C C . TYR A 1 203 ? 55.858 20.447 71.796 1.00 14.63 203 TYR A C 1
ATOM 1567 O O . TYR A 1 203 ? 56.625 20.557 70.838 1.00 13.91 203 TYR A O 1
ATOM 1576 N N . ALA A 1 204 ? 55.407 19.266 72.222 1.00 14.02 204 ALA A N 1
ATOM 1577 C CA . ALA A 1 204 ? 55.830 18.050 71.551 1.00 12.92 204 ALA A CA 1
ATOM 1578 C C . ALA A 1 204 ? 55.292 18.015 70.113 1.00 13.39 204 ALA A C 1
ATOM 1579 O O . ALA A 1 204 ? 55.956 17.532 69.205 1.00 14.55 204 ALA A O 1
ATOM 1581 N N . LEU A 1 205 ? 54.087 18.534 69.902 1.00 13.07 205 LEU A N 1
ATOM 1582 C CA . LEU A 1 205 ? 53.531 18.547 68.545 1.00 11.29 205 LEU A CA 1
ATOM 1583 C C . LEU A 1 205 ? 54.389 19.409 67.623 1.00 11.18 205 LEU A C 1
ATOM 1584 O O . LEU A 1 205 ? 54.554 19.103 66.444 1.00 14.04 205 LEU A O 1
ATOM 1589 N N . ALA A 1 206 ? 54.951 20.477 68.187 1.00 12.71 206 ALA A N 1
ATOM 1590 C CA . ALA A 1 206 ? 55.777 21.393 67.430 1.00 15.03 206 ALA A CA 1
ATOM 1591 C C . ALA A 1 206 ? 57.226 20.947 67.248 1.00 17.74 206 ALA A C 1
ATOM 1592 O O . ALA A 1 206 ? 57.853 21.283 66.240 1.00 20.60 206 ALA A O 1
ATOM 1594 N N . HIS A 1 207 ? 57.744 20.181 68.209 1.00 15.82 207 HIS A N 1
ATOM 1595 C CA . HIS A 1 207 ? 59.138 19.701 68.219 1.00 17.06 207 HIS A CA 1
ATOM 1596 C C . HIS A 1 207 ? 59.133 18.219 68.568 1.00 14.57 207 HIS A C 1
ATOM 1597 O O . HIS A 1 207 ? 59.767 17.793 69.537 1.00 14.87 207 HIS A O 1
ATOM 1604 N N . PRO A 1 208 ? 58.473 17.395 67.755 1.00 14.41 208 PRO A N 1
ATOM 1605 C CA . PRO A 1 208 ? 58.413 15.961 68.075 1.00 15.07 208 PRO A CA 1
ATOM 1606 C C . PRO A 1 208 ? 59.734 15.211 68.270 1.00 13.30 208 PRO A C 1
ATOM 1607 O O . PRO A 1 208 ? 59.850 14.357 69.169 1.00 15.10 208 PRO A O 1
ATOM 1611 N N . GLU A 1 209 ? 60.720 15.546 67.452 1.00 15.77 209 GLU A N 1
ATOM 1612 C CA . GLU A 1 209 ? 62.012 14.884 67.531 1.00 16.90 209 GLU A CA 1
ATOM 1613 C C . GLU A 1 209 ? 62.694 15.083 68.885 1.00 15.80 209 GLU A C 1
ATOM 1614 O O . GLU A 1 209 ? 63.488 14.239 69.301 1.00 17.74 209 GLU A O 1
ATOM 1620 N N . GLU A 1 210 ? 62.382 16.190 69.569 1.00 17.44 210 GLU A N 1
ATOM 1621 C CA . GLU A 1 210 ? 62.978 16.497 70.875 1.00 14.37 210 GLU A CA 1
ATOM 1622 C C . GLU A 1 210 ? 62.586 15.496 71.950 1.00 15.27 210 GLU A C 1
ATOM 1623 O O . GLU A 1 210 ? 63.291 15.307 72.942 1.00 18.86 210 GLU A O 1
ATOM 1629 N N . ALA A 1 211 ? 61.447 14.855 71.750 1.00 14.55 211 ALA A N 1
ATOM 1630 C CA . ALA A 1 211 ? 60.936 13.882 72.721 1.00 13.30 211 ALA A CA 1
ATOM 1631 C C . ALA A 1 211 ? 61.377 12.445 72.435 1.00 11.61 211 ALA A C 1
ATOM 1632 O O . ALA A 1 211 ? 61.124 11.561 73.252 1.00 13.90 211 ALA A O 1
ATOM 1634 N N . LEU A 1 212 ? 62.029 12.216 71.297 1.00 14.02 212 LEU A N 1
ATOM 1635 C CA . LEU A 1 212 ? 62.409 10.855 70.920 1.00 14.69 212 LEU A CA 1
ATOM 1636 C C . LEU A 1 212 ? 63.303 10.112 71.915 1.00 14.23 212 LEU A C 1
ATOM 1637 O O . LEU A 1 212 ? 63.025 8.961 72.252 1.00 14.17 212 LEU A O 1
ATOM 1642 N N . ASP A 1 213 ? 64.365 10.749 72.400 1.00 17.22 213 ASP A N 1
ATOM 1643 C CA . ASP A 1 213 ? 65.238 10.059 73.346 1.00 17.18 213 ASP A CA 1
ATOM 1644 C C . ASP A 1 213 ? 64.481 9.601 74.590 1.00 16.39 213 ASP A C 1
ATOM 1645 O O . ASP A 1 213 ? 64.696 8.496 75.098 1.00 16.32 213 ASP A O 1
ATOM 1650 N N . TYR A 1 214 ? 63.589 10.457 75.072 1.00 14.80 214 TYR A N 1
ATOM 1651 C CA . TYR A 1 214 ? 62.794 10.163 76.257 1.00 14.92 214 TYR A CA 1
ATOM 1652 C C . TYR A 1 214 ? 61.804 9.021 75.976 1.00 17.21 214 TYR A C 1
ATOM 1653 O O . TYR A 1 214 ? 61.661 8.122 76.800 1.00 16.29 214 TYR A O 1
ATOM 1662 N N . MET A 1 215 ? 61.152 9.042 74.813 1.00 16.44 215 MET A N 1
ATOM 1663 C CA . MET A 1 215 ? 60.208 7.978 74.465 1.00 13.85 215 MET A CA 1
ATOM 1664 C C . MET A 1 215 ? 60.953 6.656 74.345 1.00 16.06 215 MET A C 1
ATOM 1665 O O . MET A 1 215 ? 60.487 5.628 74.860 1.00 15.86 215 MET A O 1
ATOM 1670 N N . ARG A 1 216 ? 62.102 6.670 73.665 1.00 14.89 216 ARG A N 1
ATOM 1671 C CA . ARG A 1 216 ? 62.906 5.443 73.528 1.00 15.52 216 ARG A CA 1
ATOM 1672 C C . ARG A 1 216 ? 63.369 4.897 74.886 1.00 14.75 216 ARG A C 1
ATOM 1673 O O . ARG A 1 216 ? 63.362 3.680 75.108 1.00 17.61 216 ARG A O 1
ATOM 1681 N N . ALA A 1 217 ? 63.767 5.790 75.795 1.00 16.39 217 ALA A N 1
ATOM 1682 C CA . ALA A 1 217 ? 64.274 5.381 77.105 1.00 17.52 217 ALA A CA 1
ATOM 1683 C C . ALA A 1 217 ? 63.280 4.580 77.930 1.00 18.11 217 ALA A C 1
ATOM 1684 O O . ALA A 1 217 ? 63.663 3.694 78.703 1.00 19.78 217 ALA A O 1
ATOM 1686 N N . HIS A 1 218 ? 62.001 4.888 77.767 1.00 17.15 218 HIS A N 1
ATOM 1687 C CA . HIS A 1 218 ? 60.968 4.204 78.499 1.00 18.03 218 HIS A CA 1
ATOM 1688 C C . HIS A 1 218 ? 60.243 3.104 77.733 1.00 17.02 218 HIS A C 1
ATOM 1689 O O . HIS A 1 218 ? 59.444 2.368 78.308 1.00 20.17 218 HIS A O 1
ATOM 1696 N N . ALA A 1 219 ? 60.537 2.970 76.443 1.00 17.01 219 ALA A N 1
ATOM 1697 C CA . ALA A 1 219 ? 59.921 1.912 75.632 1.00 20.34 219 ALA A CA 1
ATOM 1698 C C . ALA A 1 219 ? 61.077 1.294 74.855 1.00 19.12 219 ALA A C 1
ATOM 1699 O O . ALA A 1 219 ? 61.115 1.325 73.628 1.00 19.98 219 ALA A O 1
ATOM 1701 N N . GLN A 1 220 ? 62.008 0.689 75.590 1.00 22.49 220 GLN A N 1
ATOM 1702 C CA . GLN A 1 220 ? 63.200 0.153 74.956 1.00 25.25 220 GLN A CA 1
ATOM 1703 C C . GLN A 1 220 ? 63.013 -1.030 74.038 1.00 24.02 220 GLN A C 1
ATOM 1704 O O . GLN A 1 220 ? 63.897 -1.340 73.236 1.00 32.01 220 GLN A O 1
ATOM 1710 N N . GLU A 1 221 ? 61.855 -1.663 74.107 1.00 22.16 221 GLU A N 1
ATOM 1711 C CA . GLU A 1 221 ? 61.581 -2.802 73.245 1.00 29.64 221 GLU A CA 1
ATOM 1712 C C . GLU A 1 221 ? 60.983 -2.399 71.900 1.00 31.71 221 GLU A C 1
ATOM 1713 O O . GLU A 1 221 ? 60.833 -3.227 70.999 1.00 24.90 221 GLU A O 1
ATOM 1719 N N . LEU A 1 222 ? 60.662 -1.121 71.758 1.00 22.93 222 LEU A N 1
ATOM 1720 C CA . LEU A 1 222 ? 60.035 -0.639 70.543 1.00 19.37 222 LEU A CA 1
ATOM 1721 C C . LEU A 1 222 ? 60.971 -0.046 69.522 1.00 17.13 222 LEU A C 1
ATOM 1722 O O . LEU A 1 222 ? 61.894 0.680 69.861 1.00 21.29 222 LEU A O 1
ATOM 1727 N N . SER A 1 223 ? 60.706 -0.360 68.259 1.00 17.08 223 SER A N 1
ATOM 1728 C CA . SER A 1 223 ? 61.476 0.186 67.148 1.00 17.51 223 SER A CA 1
ATOM 1729 C C . SER A 1 223 ? 61.021 1.639 66.961 1.00 20.58 223 SER A C 1
ATOM 1730 O O . SER A 1 223 ? 59.912 2.012 67.386 1.00 16.25 223 SER A O 1
ATOM 1733 N N . ASP A 1 224 ? 61.853 2.468 66.337 1.00 17.47 224 ASP A N 1
ATOM 1734 C CA . ASP A 1 224 ? 61.440 3.854 66.091 1.00 16.16 224 ASP A CA 1
ATOM 1735 C C . ASP A 1 224 ? 60.175 3.885 65.222 1.00 16.12 224 ASP A C 1
ATOM 1736 O O . ASP A 1 224 ? 59.306 4.744 65.404 1.00 15.00 224 ASP A O 1
ATOM 1741 N N . GLU A 1 225 ? 60.069 2.972 64.256 1.00 15.78 225 GLU A N 1
ATOM 1742 C CA . GLU A 1 225 ? 58.891 2.940 63.398 1.00 17.24 225 GLU A CA 1
ATOM 1743 C C . GLU A 1 225 ? 57.633 2.766 64.240 1.00 14.09 225 GLU A C 1
ATOM 1744 O O . GLU A 1 225 ? 56.609 3.416 63.978 1.00 14.72 225 GLU A O 1
ATOM 1750 N N . VAL A 1 226 ? 57.692 1.879 65.230 1.00 13.14 226 VAL A N 1
ATOM 1751 C CA . VAL A 1 226 ? 56.531 1.672 66.091 1.00 13.31 226 VAL A CA 1
ATOM 1752 C C . VAL A 1 226 ? 56.290 2.856 67.015 1.00 11.96 226 VAL A C 1
ATOM 1753 O O . VAL A 1 226 ? 55.141 3.216 67.239 1.00 13.77 226 VAL A O 1
ATOM 1757 N N . ILE A 1 227 ? 57.353 3.465 67.535 1.00 13.87 227 ILE A N 1
ATOM 1758 C CA . ILE A 1 227 ? 57.191 4.637 68.393 1.00 12.67 227 ILE A CA 1
ATOM 1759 C C . ILE A 1 227 ? 56.485 5.747 67.619 1.00 11.98 227 ILE A C 1
ATOM 1760 O O . ILE A 1 227 ? 55.526 6.362 68.145 1.00 12.49 227 ILE A O 1
ATOM 1765 N N . TRP A 1 228 ? 56.935 6.026 66.392 1.00 14.00 228 TRP A N 1
ATOM 1766 C CA . TRP A 1 228 ? 56.306 7.085 65.609 1.00 11.84 228 TRP A CA 1
ATOM 1767 C C . TRP A 1 228 ? 54.858 6.761 65.225 1.00 11.96 228 TRP A C 1
ATOM 1768 O O . TRP A 1 228 ? 54.001 7.650 65.225 1.00 12.18 228 TRP A O 1
ATOM 1779 N N . ALA A 1 229 ? 54.555 5.488 64.929 1.00 12.37 229 ALA A N 1
ATOM 1780 C CA . ALA A 1 229 ? 53.190 5.102 64.611 1.00 12.80 229 ALA A CA 1
ATOM 1781 C C . ALA A 1 229 ? 52.316 5.259 65.842 1.00 10.53 229 ALA A C 1
ATOM 1782 O O . ALA A 1 229 ? 51.169 5.678 65.769 1.00 11.65 229 ALA A O 1
ATOM 1784 N N . HIS A 1 230 ? 52.872 4.921 66.993 1.00 10.97 230 HIS A N 1
ATOM 1785 C CA . HIS A 1 230 ? 52.121 4.984 68.238 1.00 10.99 230 HIS A CA 1
ATOM 1786 C C . HIS A 1 230 ? 51.717 6.427 68.578 1.00 11.97 230 HIS A C 1
ATOM 1787 O O . HIS A 1 230 ? 50.561 6.684 68.880 1.00 11.19 230 HIS A O 1
ATOM 1794 N N . VAL A 1 231 ? 52.656 7.364 68.527 1.00 12.52 231 VAL A N 1
ATOM 1795 C CA . VAL A 1 231 ? 52.259 8.733 68.846 1.00 11.87 231 VAL A CA 1
ATOM 1796 C C . VAL A 1 231 ? 51.344 9.284 67.776 1.00 10.90 231 VAL A C 1
ATOM 1797 O O . VAL A 1 231 ? 50.426 10.015 68.090 1.00 10.91 231 VAL A O 1
ATOM 1801 N N . HIS A 1 232 ? 51.553 8.911 66.519 1.00 12.40 232 HIS A N 1
ATOM 1802 C CA . HIS A 1 232 ? 50.673 9.410 65.471 1.00 13.85 232 HIS A CA 1
ATOM 1803 C C . HIS A 1 232 ? 49.234 8.940 65.694 1.00 13.45 232 HIS A C 1
ATOM 1804 O O . HIS A 1 232 ? 48.274 9.686 65.456 1.00 13.08 232 HIS A O 1
ATOM 1811 N N . THR A 1 233 ? 49.084 7.704 66.162 1.00 11.43 233 THR A N 1
ATOM 1812 C CA . THR A 1 233 ? 47.769 7.141 66.404 1.00 11.06 233 THR A CA 1
ATOM 1813 C C . THR A 1 233 ? 47.068 7.674 67.656 1.00 14.51 233 THR A C 1
ATOM 1814 O O . THR A 1 233 ? 45.889 8.007 67.629 1.00 15.47 233 THR A O 1
ATOM 1818 N N . TYR A 1 234 ? 47.813 7.780 68.748 1.00 11.16 234 TYR A N 1
ATOM 1819 C CA . TYR A 1 234 ? 47.201 8.138 70.020 1.00 11.84 234 TYR A CA 1
ATOM 1820 C C . TYR A 1 234 ? 47.164 9.580 70.463 1.00 13.31 234 TYR A C 1
ATOM 1821 O O . TYR A 1 234 ? 46.431 9.916 71.397 1.00 13.23 234 TYR A O 1
ATOM 1830 N N . VAL A 1 235 ? 47.955 10.423 69.820 1.00 10.74 235 VAL A N 1
ATOM 1831 C CA . VAL A 1 235 ? 47.971 11.847 70.155 1.00 11.31 235 VAL A CA 1
ATOM 1832 C C . VAL A 1 235 ? 47.258 12.560 69.006 1.00 11.21 235 VAL A C 1
ATOM 1833 O O . VAL A 1 235 ? 47.636 12.417 67.847 1.00 15.94 235 VAL A O 1
ATOM 1837 N N . ASN A 1 236 ? 46.198 13.287 69.336 1.00 10.34 236 ASN A N 1
ATOM 1838 C CA . ASN A 1 236 ? 45.423 13.974 68.303 1.00 10.02 236 ASN A CA 1
ATOM 1839 C C . ASN A 1 236 ? 44.802 15.237 68.886 1.00 10.62 236 ASN A C 1
ATOM 1840 O O . ASN A 1 236 ? 45.222 15.706 69.944 1.00 12.29 236 ASN A O 1
ATOM 1845 N N . ALA A 1 237 ? 43.811 15.813 68.198 1.00 11.33 237 ALA A N 1
ATOM 1846 C CA . ALA A 1 237 ? 43.218 17.063 68.683 1.00 11.28 237 ALA A CA 1
ATOM 1847 C C . ALA A 1 237 ? 42.676 16.950 70.087 1.00 12.74 237 ALA A C 1
ATOM 1848 O O . ALA A 1 237 ? 42.751 17.921 70.859 1.00 11.76 237 ALA A O 1
ATOM 1850 N N . PHE A 1 238 ? 42.140 15.777 70.429 1.00 10.38 238 PHE A N 1
ATOM 1851 C CA . PHE A 1 238 ? 41.579 15.599 71.765 1.00 10.51 238 PHE A CA 1
ATOM 1852 C C . PHE A 1 238 ? 42.639 15.641 72.863 1.00 11.46 238 PHE A C 1
ATOM 1853 O O . PHE A 1 238 ? 42.291 15.858 74.015 1.00 11.36 238 PHE A O 1
ATOM 1861 N N . SER A 1 239 ? 43.912 15.414 72.526 1.00 11.44 239 SER A N 1
ATOM 1862 C CA . SER A 1 239 ? 45.008 15.483 73.506 1.00 12.02 239 SER A CA 1
ATOM 1863 C C . SER A 1 239 ? 45.287 16.938 73.909 1.00 11.66 239 SER A C 1
ATOM 1864 O O . SER A 1 239 ? 45.838 17.211 74.984 1.00 13.75 239 SER A O 1
ATOM 1867 N N . LEU A 1 240 ? 44.957 17.873 73.024 1.00 11.51 240 LEU A N 1
ATOM 1868 C CA . LEU A 1 240 ? 45.118 19.285 73.366 1.00 15.04 240 LEU A CA 1
ATOM 1869 C C . LEU A 1 240 ? 43.918 19.750 74.168 1.00 16.55 240 LEU A C 1
ATOM 1870 O O . LEU A 1 240 ? 44.064 20.496 75.132 1.00 16.11 240 LEU A O 1
ATOM 1875 N N . ASP A 1 241 ? 42.719 19.335 73.774 1.00 12.19 241 ASP A N 1
ATOM 1876 C CA . ASP A 1 241 ? 41.491 19.711 74.484 1.00 14.88 241 ASP A CA 1
ATOM 1877 C C . ASP A 1 241 ? 40.398 18.723 74.132 1.00 12.43 241 ASP A C 1
ATOM 1878 O O . ASP A 1 241 ? 40.196 18.419 72.950 1.00 13.67 241 ASP A O 1
ATOM 1883 N N . VAL A 1 242 ? 39.688 18.231 75.153 1.00 14.62 242 VAL A N 1
ATOM 1884 C CA . VAL A 1 242 ? 38.620 17.263 74.902 1.00 13.71 242 VAL A CA 1
ATOM 1885 C C . VAL A 1 242 ? 37.561 17.819 73.966 1.00 14.68 242 VAL A C 1
ATOM 1886 O O . VAL A 1 242 ? 36.959 17.083 73.191 1.00 17.19 242 VAL A O 1
ATOM 1890 N N . GLY A 1 243 ? 37.350 19.131 74.028 1.00 14.96 243 GLY A N 1
ATOM 1891 C CA . GLY A 1 243 ? 36.386 19.737 73.135 1.00 16.73 243 GLY A CA 1
ATOM 1892 C C . GLY A 1 243 ? 34.943 19.397 73.415 1.00 18.00 243 GLY A C 1
ATOM 1893 O O . GLY A 1 243 ? 34.604 18.625 74.303 1.00 17.23 243 GLY A O 1
ATOM 1894 N N . GLU A 1 244 ? 34.071 20.000 72.631 1.00 20.61 244 GLU A N 1
ATOM 1895 C CA . GLU A 1 244 ? 32.654 19.809 72.786 1.00 20.91 244 GLU A CA 1
ATOM 1896 C C . GLU A 1 244 ? 32.246 18.356 72.519 1.00 16.51 244 GLU A C 1
ATOM 1897 O O . GLU A 1 244 ? 31.441 17.789 73.264 1.00 19.11 244 GLU A O 1
ATOM 1903 N N . GLU A 1 245 ? 32.817 17.749 71.485 1.00 19.52 245 GLU A N 1
ATOM 1904 C CA . GLU A 1 245 ? 32.473 16.366 71.155 1.00 18.89 245 GLU A CA 1
ATOM 1905 C C . GLU A 1 245 ? 33.081 15.403 72.184 1.00 16.76 245 GLU A C 1
ATOM 1906 O O . GLU A 1 245 ? 32.444 14.413 72.567 1.00 17.19 245 GLU A O 1
ATOM 1912 N N . GLY A 1 246 ? 34.307 15.692 72.617 1.00 17.76 246 GLY A N 1
ATOM 1913 C CA . GLY A 1 246 ? 34.952 14.860 73.628 1.00 14.77 246 GLY A CA 1
ATOM 1914 C C . GLY A 1 246 ? 34.130 14.836 74.902 1.00 17.42 246 GLY A C 1
ATOM 1915 O O . GLY A 1 246 ? 33.990 13.798 75.548 1.00 14.82 246 GLY A O 1
ATOM 1916 N N . GLU A 1 247 ? 33.593 15.993 75.297 1.00 16.59 247 GLU A N 1
ATOM 1917 C CA . GLU A 1 247 ? 32.768 16.059 76.491 1.00 15.86 247 GLU A CA 1
ATOM 1918 C C . GLU A 1 247 ? 31.509 15.210 76.352 1.00 15.88 247 GLU A C 1
ATOM 1919 O O . GLU A 1 247 ? 31.124 14.519 77.289 1.00 17.76 247 GLU A O 1
ATOM 1925 N N . ARG A 1 248 ? 30.887 15.269 75.184 1.00 17.10 248 ARG A N 1
ATOM 1926 C CA . ARG A 1 248 ? 29.697 14.475 74.923 1.00 19.49 248 ARG A CA 1
ATOM 1927 C C . ARG A 1 248 ? 30.052 12.987 74.977 1.00 19.00 248 ARG A C 1
ATOM 1928 O O . ARG A 1 248 ? 29.288 12.185 75.506 1.00 19.22 248 ARG A O 1
ATOM 1936 N N . ALA A 1 249 ? 31.220 12.629 74.451 1.00 17.73 249 ALA A N 1
ATOM 1937 C CA . ALA A 1 249 ? 31.651 11.230 74.450 1.00 14.86 249 ALA A CA 1
ATOM 1938 C C . ALA A 1 249 ? 31.888 10.719 75.870 1.00 15.77 249 ALA A C 1
ATOM 1939 O O . ALA A 1 249 ? 31.532 9.576 76.190 1.00 14.15 249 ALA A O 1
ATOM 1941 N N . VAL A 1 250 ? 32.532 11.533 76.716 1.00 14.65 250 VAL A N 1
ATOM 1942 C CA . VAL A 1 250 ? 32.764 11.131 78.101 1.00 14.48 250 VAL A CA 1
ATOM 1943 C C . VAL A 1 250 ? 31.409 11.021 78.827 1.00 13.64 250 VAL A C 1
ATOM 1944 O O . VAL A 1 250 ? 31.183 10.087 79.592 1.00 15.71 250 VAL A O 1
ATOM 1948 N N . ALA A 1 251 ? 30.504 11.962 78.574 1.00 14.24 251 ALA A N 1
ATOM 1949 C CA . ALA A 1 251 ? 29.189 11.887 79.210 1.00 17.39 251 ALA A CA 1
ATOM 1950 C C . ALA A 1 251 ? 28.493 10.573 78.806 1.00 16.29 251 ALA A C 1
ATOM 1951 O O . ALA A 1 251 ? 27.878 9.914 79.660 1.00 16.78 251 ALA A O 1
ATOM 1953 N N . ARG A 1 252 ? 28.590 10.190 77.528 1.00 15.51 252 ARG A N 1
ATOM 1954 C CA . ARG A 1 252 ? 27.964 8.956 77.044 1.00 16.67 252 ARG A CA 1
ATOM 1955 C C . ARG A 1 252 ? 28.631 7.742 77.674 1.00 18.89 252 ARG A C 1
ATOM 1956 O O . ARG A 1 252 ? 27.942 6.810 78.082 1.00 17.88 252 ARG A O 1
ATOM 1964 N N . LEU A 1 253 ? 29.963 7.749 77.773 1.00 13.34 253 LEU A N 1
ATOM 1965 C CA . LEU A 1 253 ? 30.647 6.632 78.402 1.00 15.39 253 LEU A CA 1
ATOM 1966 C C . LEU A 1 253 ? 30.176 6.471 79.853 1.00 17.20 253 LEU A C 1
ATOM 1967 O O . LEU A 1 253 ? 29.884 5.360 80.294 1.00 16.21 253 LEU A O 1
ATOM 1972 N N . PHE A 1 254 ? 30.072 7.574 80.593 1.00 15.18 254 PHE A N 1
ATOM 1973 C CA . PHE A 1 254 ? 29.659 7.467 81.982 1.00 16.67 254 PHE A CA 1
ATOM 1974 C C . PHE A 1 254 ? 28.182 7.103 82.103 1.00 16.57 254 PHE A C 1
ATOM 1975 O O . PHE A 1 254 ? 27.825 6.411 83.044 1.00 17.46 254 PHE A O 1
ATOM 1983 N N . ALA A 1 255 ? 27.356 7.539 81.147 1.00 15.85 255 ALA A N 1
ATOM 1984 C CA . ALA A 1 255 ? 25.928 7.179 81.149 1.00 14.90 255 ALA A CA 1
ATOM 1985 C C . ALA A 1 255 ? 25.830 5.658 81.000 1.00 20.65 255 ALA A C 1
ATOM 1986 O O . ALA A 1 255 ? 25.042 5.013 81.691 1.00 20.33 255 ALA A O 1
ATOM 1988 N N . GLU A 1 256 ? 26.635 5.082 80.110 1.00 16.93 256 GLU A N 1
ATOM 1989 C CA . GLU A 1 256 ? 26.600 3.625 79.934 1.00 17.50 256 GLU A CA 1
ATOM 1990 C C . GLU A 1 256 ? 27.076 2.910 81.198 1.00 18.68 256 GLU A C 1
ATOM 1991 O O . GLU A 1 256 ? 26.554 1.848 81.549 1.00 18.03 256 GLU A O 1
ATOM 1997 N N . ALA A 1 257 ? 28.070 3.462 81.893 1.00 15.39 257 ALA A N 1
ATOM 1998 C CA . ALA A 1 257 ? 28.533 2.824 83.103 1.00 16.86 257 ALA A CA 1
ATOM 1999 C C . ALA A 1 257 ? 27.440 2.900 84.163 1.00 18.07 257 ALA A C 1
ATOM 2000 O O . ALA A 1 257 ? 27.154 1.905 84.834 1.00 18.05 257 ALA A O 1
ATOM 2002 N N . GLU A 1 258 ? 26.835 4.074 84.309 1.00 21.20 258 GLU A N 1
ATOM 2003 C CA . GLU A 1 258 ? 25.767 4.239 85.306 1.00 25.81 258 GLU A CA 1
ATOM 2004 C C . GLU A 1 258 ? 24.596 3.301 85.019 1.00 25.65 258 GLU A C 1
ATOM 2005 O O . GLU A 1 258 ? 24.004 2.756 85.953 1.00 24.15 258 GLU A O 1
ATOM 2011 N N . ALA A 1 259 ? 24.277 3.092 83.743 1.00 21.66 259 ALA A N 1
ATOM 2012 C CA . ALA A 1 259 ? 23.155 2.223 83.373 1.00 19.03 259 ALA A CA 1
ATOM 2013 C C . ALA A 1 259 ? 23.381 0.781 83.801 1.00 25.33 259 ALA A C 1
ATOM 2014 O O . ALA A 1 259 ? 22.430 -0.003 83.890 1.00 25.95 259 ALA A O 1
ATOM 2016 N N . ARG A 1 260 ? 24.635 0.430 84.077 1.00 22.45 260 ARG A N 1
ATOM 2017 C CA . ARG A 1 260 ? 24.980 -0.916 84.525 1.00 21.35 260 ARG A CA 1
ATOM 2018 C C . ARG A 1 260 ? 25.426 -0.924 85.979 1.00 17.88 260 ARG A C 1
ATOM 2019 O O . ARG A 1 260 ? 25.954 -1.908 86.487 1.00 20.59 260 ARG A O 1
ATOM 2027 N N . GLY A 1 261 ? 25.226 0.197 86.661 1.00 22.17 261 GLY A N 1
ATOM 2028 C CA . GLY A 1 261 ? 25.620 0.266 88.045 1.00 22.87 261 GLY A CA 1
ATOM 2029 C C . GLY A 1 261 ? 27.107 0.134 88.269 1.00 27.04 261 GLY A C 1
ATOM 2030 O O . GLY A 1 261 ? 27.541 -0.242 89.358 1.00 27.32 261 GLY A O 1
ATOM 2031 N N . LEU A 1 262 ? 27.903 0.455 87.250 1.00 22.07 262 LEU A N 1
ATOM 2032 C CA . LEU A 1 262 ? 29.346 0.343 87.389 1.00 29.06 262 LEU A CA 1
ATOM 2033 C C . LEU A 1 262 ? 29.935 1.585 88.030 1.00 32.16 262 LEU A C 1
ATOM 2034 O O . LEU A 1 262 ? 31.020 1.532 88.618 1.00 39.13 262 LEU A O 1
ATOM 2039 N N . ALA A 1 263 ? 29.193 2.690 87.937 1.00 29.31 263 ALA A N 1
ATOM 2040 C CA . ALA A 1 263 ? 29.594 3.974 88.499 1.00 32.19 263 ALA A CA 1
ATOM 2041 C C . ALA A 1 263 ? 28.372 4.718 89.065 1.00 28.31 263 ALA A C 1
ATOM 2042 O O . ALA A 1 263 ? 27.244 4.571 88.570 1.00 26.12 263 ALA A O 1
ATOM 2044 N N . ALA A 1 264 ? 28.608 5.523 90.093 1.00 30.27 264 ALA A N 1
ATOM 2045 C CA . ALA A 1 264 ? 27.542 6.284 90.727 1.00 32.06 264 ALA A CA 1
ATOM 2046 C C . ALA A 1 264 ? 27.427 7.643 90.070 1.00 33.41 264 ALA A C 1
ATOM 2047 O O . ALA A 1 264 ? 28.439 8.273 89.759 1.00 32.00 264 ALA A O 1
ATOM 2049 N N . PRO A 1 265 ? 26.195 8.111 89.831 1.00 29.86 265 PRO A N 1
ATOM 2050 C CA . PRO A 1 265 ? 26.076 9.425 89.203 1.00 34.16 265 PRO A CA 1
ATOM 2051 C C . PRO A 1 265 ? 26.633 10.483 90.153 1.00 34.60 265 PRO A C 1
ATOM 2052 O O . PRO A 1 265 ? 26.823 10.233 91.345 1.00 33.36 265 PRO A O 1
ATOM 2056 N N . SER A 1 266 ? 26.928 11.656 89.613 1.00 31.52 266 SER A N 1
ATOM 2057 C CA . SER A 1 266 ? 27.474 12.733 90.417 1.00 32.03 266 SER A CA 1
ATOM 2058 C C . SER A 1 266 ? 27.090 14.052 89.781 1.00 29.60 266 SER A C 1
ATOM 2059 O O . SER A 1 266 ? 26.970 14.158 88.563 1.00 32.73 266 SER A O 1
ATOM 2062 N N . PRO A 1 267 ? 26.864 15.075 90.602 1.00 30.79 267 PRO A N 1
ATOM 2063 C CA . PRO A 1 267 ? 26.496 16.363 90.016 1.00 36.40 267 PRO A CA 1
ATOM 2064 C C . PRO A 1 267 ? 27.743 17.175 89.648 1.00 33.49 267 PRO A C 1
ATOM 2065 O O . PRO A 1 267 ? 27.648 18.208 88.990 1.00 32.35 267 PRO A O 1
ATOM 2069 N N . ARG A 1 268 ? 28.909 16.691 90.064 1.00 28.06 268 ARG A N 1
ATOM 2070 C CA . ARG A 1 268 ? 30.149 17.404 89.812 1.00 28.38 268 ARG A CA 1
ATOM 2071 C C . ARG A 1 268 ? 30.522 17.460 88.343 1.00 26.77 268 ARG A C 1
ATOM 2072 O O . ARG A 1 268 ? 30.414 16.457 87.639 1.00 26.21 268 ARG A O 1
ATOM 2080 N N . PRO A 1 269 ? 30.961 18.633 87.856 1.00 24.34 269 PRO A N 1
ATOM 2081 C CA . PRO A 1 269 ? 31.347 18.713 86.446 1.00 23.91 269 PRO A CA 1
ATOM 2082 C C . PRO A 1 269 ? 32.468 17.700 86.214 1.00 16.30 269 PRO A C 1
ATOM 2083 O O . PRO A 1 269 ? 33.265 17.416 87.102 1.00 19.63 269 PRO A O 1
ATOM 2087 N N . LEU A 1 270 ? 32.515 17.179 85.000 1.00 20.40 270 LEU A N 1
ATOM 2088 C CA . LEU A 1 270 ? 33.507 16.188 84.630 1.00 18.50 270 LEU A CA 1
ATOM 2089 C C . LEU A 1 270 ? 34.883 16.790 84.447 1.00 16.24 270 LEU A C 1
ATOM 2090 O O . LEU A 1 270 ? 35.881 16.142 84.731 1.00 17.70 270 LEU A O 1
ATOM 2095 N N . PHE A 1 271 ? 34.934 18.041 83.994 1.00 15.28 271 PHE A N 1
ATOM 2096 C CA . PHE A 1 271 ? 36.213 18.684 83.707 1.00 14.22 271 PHE A CA 1
ATOM 2097 C C . PHE A 1 271 ? 36.472 19.969 84.485 1.00 17.86 271 PHE A C 1
ATOM 2098 O O . PHE A 1 271 ? 35.538 20.629 84.949 1.00 19.18 271 PHE A O 1
ATOM 2106 N N . VAL A 1 272 ? 37.756 20.297 84.596 1.00 17.87 272 VAL A N 1
ATOM 2107 C CA . VAL A 1 272 ? 38.267 21.514 85.222 1.00 21.44 272 VAL A CA 1
ATOM 2108 C C . VAL A 1 272 ? 37.656 22.700 84.476 1.00 24.87 272 VAL A C 1
ATOM 2109 O O . VAL A 1 272 ? 37.294 23.701 85.138 1.00 24.26 272 VAL A O 1
#

Organism: Thermus thermophilus (strain ATCC 27634 / DSM 579 / HB8) (NCBI:txid300852)

Secondary structure (DSSP, 8-state):
-EEEEE---HHHHHHHHHHTTSS--SS-EEEEE--HHHHHHHHHTT--SEEEEEHHHHTT-TTTEEE-SSS-EEESS---EEEESS--S--TT-EEEES-TTSHHHHHHHHH-SS-EEEE--GGGHHHHHHTTSSSEEEE-TTHHHHGGGGT-EEEEEHHHHHHHHHSSPEEEEEEEEEGGG-HHHHHHHHHHHHHHHHHHHHSGGGGHHHHHHH-TTS-HHHHHHHHHHH-SHHHH--HHHHHHHHHHHHHHHHHTTSS---SS-SB-

B-factor: mean 20.71, std 8.74, range [7.12, 51.65]

Sequence (269 aa):
ALRLGFSPPNDTFIFYALVHGRVESPVPLEPVLEDVETLNRWALEGRLPLTKLSYAAYAQVRDRYVALRSGGALGRGVGPLVVARGPLQALEGLRVAVPGRHTTAYFLLSLYAQGFVPVEVRYDRILPMVAQGEVEAGLIIHESRFTYPRYGLVQVVDLGAWWEERTGLPLPLGAILARRDLGEGLIRALDEAVRRSVAYALAHPEEALDYMRAHAQELSDEVIWAHVHTYVNAFSLDVGEEGERAVARLFAEAEARGLAAPSPRPLFV